Protein AF-A0A530APR6-F1 (afdb_monomer_lite)

Foldseek 3Di:
DAQDQELVVVVVVVDVVPDPPDPDPDDDDDDDAAAPDCRLVSLVNNLVVVLVVQVVVVPDPPCPDSLDRPPDSNLVSQCSSCRNHVPVVSNVVSVVSNVVVVVVVVVVVVVVVVVVVVVVVVVVVVVVVVVVVVVVQVVVQVVQFQDCPDQSWWKAFPNDIDSDPVVRVVSQLVQQVVCVVVLPAAKDFGMDTRRWTKIWHWHDDPDDDIDIWIWIDTRPDTHTDDDPPPDD

Structure (mmCIF, N/CA/C/O backbone):
data_AF-A0A530APR6-F1
#
_entry.id   AF-A0A530APR6-F1
#
loop_
_atom_site.group_PDB
_atom_site.id
_atom_site.type_symbol
_atom_site.label_atom_id
_atom_site.label_alt_id
_atom_site.label_comp_id
_atom_site.label_asym_id
_atom_site.label_entity_id
_atom_site.label_seq_id
_atom_site.pdbx_PDB_ins_code
_atom_site.Cartn_x
_atom_site.Cartn_y
_atom_site.Cartn_z
_atom_site.occupancy
_atom_site.B_iso_or_equiv
_atom_site.auth_seq_id
_atom_site.auth_comp_id
_atom_site.auth_asym_id
_atom_site.auth_atom_id
_atom_site.pdbx_PDB_model_num
ATOM 1 N N . LEU A 1 1 ? 18.018 13.779 -46.810 1.00 62.00 1 LEU A N 1
ATOM 2 C CA . LEU A 1 1 ? 17.295 14.251 -45.610 1.00 62.00 1 LEU A CA 1
ATOM 3 C C . LEU A 1 1 ? 18.366 14.371 -44.552 1.00 62.00 1 LEU A C 1
ATOM 5 O O . LEU A 1 1 ? 18.926 13.343 -44.201 1.00 62.00 1 LEU A O 1
ATOM 9 N N . ASP A 1 2 ? 18.707 15.587 -44.148 1.00 68.06 2 ASP A N 1
ATOM 10 C CA . ASP A 1 2 ? 19.892 15.810 -43.319 1.00 68.06 2 ASP A CA 1
ATOM 11 C C . ASP A 1 2 ? 19.560 15.664 -41.836 1.00 68.06 2 ASP A C 1
ATOM 13 O O . ASP A 1 2 ? 18.450 15.978 -41.392 1.00 68.06 2 ASP A O 1
ATOM 17 N N . VAL A 1 3 ? 20.536 15.185 -41.068 1.00 73.25 3 VAL A N 1
ATOM 18 C CA . VAL A 1 3 ? 20.408 15.018 -39.621 1.00 73.25 3 VAL A CA 1
ATOM 19 C C . VAL A 1 3 ? 20.360 16.402 -38.960 1.00 73.25 3 VAL A C 1
ATOM 21 O O . VAL A 1 3 ? 21.309 17.177 -39.103 1.00 73.25 3 VAL A O 1
ATOM 24 N N . PRO A 1 4 ? 19.291 16.750 -38.221 1.00 76.94 4 PRO A N 1
ATOM 25 C CA . PRO A 1 4 ? 19.210 18.039 -37.541 1.00 76.94 4 PRO A CA 1
ATOM 26 C C . PRO A 1 4 ? 20.287 18.154 -36.452 1.00 76.94 4 PRO A C 1
ATOM 28 O O . PRO A 1 4 ? 20.607 17.185 -35.773 1.00 76.94 4 PRO A O 1
ATOM 31 N N . TRP A 1 5 ? 20.839 19.353 -36.252 1.00 75.88 5 TRP A N 1
ATOM 32 C CA . TRP A 1 5 ? 21.965 19.599 -35.329 1.00 75.88 5 TRP A CA 1
ATOM 33 C C . TRP A 1 5 ? 21.573 19.622 -33.836 1.00 75.88 5 TRP A C 1
ATOM 35 O O . TRP A 1 5 ? 22.446 19.619 -32.953 1.00 75.88 5 TRP A O 1
ATOM 45 N N . LEU A 1 6 ? 20.271 19.731 -33.538 1.00 79.44 6 LEU A N 1
ATOM 46 C CA . LEU A 1 6 ? 19.731 19.832 -32.180 1.00 79.44 6 LEU A CA 1
ATOM 47 C C . LEU A 1 6 ? 18.804 18.645 -31.863 1.00 79.44 6 LEU A C 1
ATOM 49 O O . LEU A 1 6 ? 17.830 18.445 -32.591 1.00 79.44 6 LEU A O 1
ATOM 53 N N . PRO A 1 7 ? 19.011 17.944 -30.729 1.00 77.31 7 PRO A N 1
ATOM 54 C CA . PRO A 1 7 ? 18.107 16.883 -30.272 1.00 77.31 7 PRO A CA 1
ATOM 55 C C . PRO A 1 7 ? 16.650 17.336 -30.099 1.00 77.31 7 PRO A C 1
ATOM 57 O O . PRO A 1 7 ? 15.732 16.618 -30.476 1.00 77.31 7 PRO A O 1
ATOM 60 N N . SER A 1 8 ? 16.420 18.570 -29.635 1.00 80.25 8 SER A N 1
ATOM 61 C CA . SER A 1 8 ? 15.068 19.110 -29.424 1.00 80.25 8 SER A CA 1
ATOM 62 C C . SER A 1 8 ? 14.226 19.181 -30.701 1.00 80.25 8 SER A C 1
ATOM 64 O O . SER A 1 8 ? 13.003 19.101 -30.640 1.00 80.25 8 SER A O 1
ATOM 66 N N . GLN A 1 9 ? 14.859 19.315 -31.871 1.00 82.06 9 GLN A N 1
ATOM 67 C CA . GLN A 1 9 ? 14.157 19.314 -33.156 1.00 82.06 9 GLN A CA 1
ATOM 68 C C . GLN A 1 9 ? 13.636 17.916 -33.508 1.00 82.06 9 GLN A C 1
ATOM 70 O O . GLN A 1 9 ? 12.563 17.792 -34.098 1.00 82.06 9 GLN A O 1
ATOM 75 N N . ILE A 1 10 ? 14.378 16.874 -33.124 1.00 79.62 10 ILE A N 1
ATOM 76 C CA . ILE A 1 10 ? 13.964 15.477 -33.277 1.00 79.62 10 ILE A CA 1
ATOM 77 C C . ILE A 1 10 ? 12.840 15.183 -32.287 1.00 79.62 10 ILE A C 1
ATOM 79 O O . ILE A 1 10 ? 11.769 14.759 -32.701 1.00 79.62 10 ILE A O 1
ATOM 83 N N . GLU A 1 11 ? 13.025 15.536 -31.015 1.00 77.56 11 GLU A N 1
ATOM 84 C CA . GLU A 1 11 ? 12.024 15.341 -29.960 1.00 77.56 11 GLU A CA 1
ATOM 85 C C . GLU A 1 11 ? 10.698 16.036 -30.263 1.00 77.56 11 GLU A C 1
ATOM 87 O O . GLU A 1 11 ? 9.631 15.440 -30.146 1.00 77.56 11 GLU A O 1
ATOM 92 N N . GLN A 1 12 ? 10.744 17.277 -30.746 1.00 82.12 12 GLN A N 1
ATOM 93 C CA . GLN A 1 12 ? 9.539 18.003 -31.124 1.00 82.12 12 GLN A CA 1
ATOM 94 C C . GLN A 1 12 ? 8.838 17.374 -32.336 1.00 82.12 12 GLN A C 1
ATOM 96 O O . GLN A 1 12 ? 7.609 17.397 -32.416 1.00 82.12 12 GLN A O 1
ATOM 101 N N . ARG A 1 13 ? 9.596 16.837 -33.300 1.00 83.25 13 ARG A N 1
ATOM 102 C CA . ARG A 1 13 ? 9.029 16.155 -34.469 1.00 83.25 13 ARG A CA 1
ATOM 103 C C . ARG A 1 13 ? 8.380 14.837 -34.061 1.00 83.25 13 ARG A C 1
ATOM 105 O O . ARG A 1 13 ? 7.246 14.586 -34.457 1.00 83.25 13 ARG A O 1
ATOM 112 N N . GLU A 1 14 ? 9.076 14.030 -33.270 1.00 82.75 14 GLU A N 1
ATOM 113 C CA . GLU A 1 14 ? 8.587 12.743 -32.779 1.00 82.75 14 GLU A CA 1
ATOM 114 C C . GLU A 1 14 ? 7.400 12.926 -31.839 1.00 82.75 14 GLU A C 1
ATOM 116 O O . GLU A 1 14 ? 6.391 12.265 -32.027 1.00 82.75 14 GLU A O 1
ATOM 121 N N . GLY A 1 15 ? 7.432 13.896 -30.924 1.00 79.75 15 GLY A N 1
ATOM 122 C CA . GLY A 1 15 ? 6.320 14.191 -30.013 1.00 79.75 15 GLY A CA 1
ATOM 123 C C . GLY A 1 15 ? 5.059 14.729 -30.701 1.00 79.75 15 GLY A C 1
ATOM 124 O O . GLY A 1 15 ? 3.966 14.659 -30.145 1.00 79.75 15 GLY A O 1
ATOM 125 N N . ARG A 1 16 ? 5.160 15.242 -31.937 1.00 82.62 16 ARG A N 1
ATOM 126 C CA . ARG A 1 16 ? 3.973 15.546 -32.762 1.00 82.62 16 ARG A CA 1
ATOM 127 C C . ARG A 1 16 ? 3.330 14.290 -33.346 1.00 82.62 16 ARG A C 1
ATOM 129 O O . ARG A 1 16 ? 2.140 14.321 -33.652 1.00 82.62 16 ARG A O 1
ATOM 136 N N . ILE A 1 17 ? 4.117 13.232 -33.528 1.00 81.31 17 ILE A N 1
ATOM 137 C CA . ILE A 1 17 ? 3.681 11.941 -34.063 1.00 81.31 17 ILE A CA 1
ATOM 138 C C . ILE A 1 17 ? 3.204 11.055 -32.908 1.00 81.31 17 ILE A C 1
ATOM 140 O O . ILE A 1 17 ? 2.093 10.547 -32.962 1.00 81.31 17 ILE A O 1
ATOM 144 N N . VAL A 1 18 ? 3.994 10.926 -31.843 1.00 81.69 18 VAL A N 1
ATOM 145 C CA . VAL A 1 18 ? 3.697 10.178 -30.617 1.00 81.69 18 VAL A CA 1
ATOM 146 C C . VAL A 1 18 ? 2.879 11.069 -29.680 1.00 81.69 18 VAL A C 1
ATOM 148 O O . VAL A 1 18 ? 3.426 11.814 -28.869 1.00 81.69 18 VAL A O 1
ATOM 151 N N . ARG A 1 19 ? 1.551 11.023 -29.802 1.00 84.25 19 ARG A N 1
ATOM 152 C CA . ARG A 1 19 ? 0.638 11.812 -28.962 1.00 84.25 19 ARG A CA 1
ATOM 153 C C . ARG A 1 19 ? -0.594 11.020 -28.549 1.00 84.25 19 ARG A C 1
ATOM 155 O O . ARG A 1 19 ? -1.031 10.112 -29.253 1.00 84.25 19 ARG A O 1
ATOM 162 N N . GLN A 1 20 ? -1.187 11.420 -27.427 1.00 78.31 20 GLN A N 1
ATOM 163 C CA . GLN A 1 20 ? -2.477 10.892 -26.987 1.00 78.31 20 GLN A CA 1
ATOM 164 C C . GLN A 1 20 ? -3.577 11.238 -28.005 1.00 78.31 20 GLN A C 1
ATOM 166 O O . GLN A 1 20 ? -3.593 12.338 -28.559 1.00 78.31 20 GLN A O 1
ATOM 171 N N . GLY A 1 21 ? -4.498 10.299 -28.242 1.00 84.06 21 GLY A N 1
ATOM 172 C CA . GLY A 1 21 ? -5.598 10.469 -29.199 1.00 84.06 21 GLY A CA 1
ATOM 173 C C . GLY A 1 21 ? -5.211 10.247 -30.666 1.00 84.06 21 GLY A C 1
ATOM 174 O O . GLY A 1 21 ? -5.862 10.792 -31.558 1.00 84.06 21 GLY A O 1
ATOM 175 N N . ASN A 1 22 ? -4.147 9.486 -30.932 1.00 83.38 22 ASN A N 1
ATOM 176 C CA . ASN A 1 22 ? -3.835 9.041 -32.288 1.00 83.38 22 ASN A CA 1
ATOM 177 C C . ASN A 1 22 ? -4.869 8.039 -32.815 1.00 83.38 22 ASN A C 1
ATOM 179 O O . ASN A 1 22 ? -5.514 7.325 -32.056 1.00 83.38 22 ASN A O 1
ATOM 183 N N . GLN A 1 23 ? -5.010 7.999 -34.141 1.00 85.44 23 GLN A N 1
ATOM 184 C CA . GLN A 1 23 ? -5.937 7.096 -34.834 1.00 85.44 23 GLN A CA 1
ATOM 185 C C . GLN A 1 23 ? -5.431 5.649 -34.914 1.00 85.44 23 GLN A C 1
ATOM 187 O O . GLN A 1 23 ? -6.213 4.749 -35.204 1.00 85.44 23 GLN A O 1
ATOM 192 N N . HIS A 1 24 ? -4.135 5.442 -34.682 1.00 83.00 24 HIS A N 1
ATOM 193 C CA . HIS A 1 24 ? -3.479 4.143 -34.684 1.00 83.00 24 HIS A CA 1
ATOM 194 C C . HIS A 1 24 ? -2.794 3.924 -33.336 1.00 83.00 24 HIS A C 1
ATOM 196 O O . HIS A 1 24 ? -2.175 4.851 -32.808 1.00 83.00 24 HIS A O 1
ATOM 202 N N . ASP A 1 25 ? -2.903 2.701 -32.818 1.00 79.88 25 ASP A N 1
ATOM 203 C CA . ASP A 1 25 ? -2.297 2.292 -31.546 1.00 79.88 25 ASP A CA 1
ATOM 204 C C . ASP A 1 25 ? -0.774 2.105 -31.662 1.00 79.88 25 ASP A C 1
ATOM 206 O O . ASP A 1 25 ? -0.051 2.240 -30.677 1.00 79.88 25 ASP A O 1
ATOM 210 N N . GLU A 1 26 ? -0.278 1.864 -32.880 1.00 81.44 26 GLU A N 1
ATOM 211 C CA . GLU A 1 26 ? 1.139 1.689 -33.202 1.00 81.44 26 GLU A CA 1
ATOM 212 C C . GLU A 1 26 ? 1.579 2.676 -34.290 1.00 81.44 26 GLU A C 1
ATOM 214 O O . GLU A 1 26 ? 0.822 3.004 -35.210 1.00 81.44 26 GLU A O 1
ATOM 219 N N . ILE A 1 27 ? 2.813 3.170 -34.173 1.00 79.44 27 ILE A N 1
ATOM 220 C CA . ILE A 1 27 ? 3.412 4.144 -35.089 1.00 79.44 27 ILE A CA 1
ATOM 221 C C . ILE A 1 27 ? 4.891 3.829 -35.317 1.00 79.44 27 ILE A C 1
ATOM 223 O O . ILE A 1 27 ? 5.654 3.676 -34.366 1.00 79.44 27 ILE A O 1
ATOM 227 N N . ASP A 1 28 ? 5.300 3.816 -36.585 1.00 78.81 28 ASP A N 1
ATOM 228 C CA . ASP A 1 28 ? 6.689 3.594 -36.985 1.00 78.81 28 ASP A CA 1
ATOM 229 C C . ASP A 1 28 ? 7.393 4.913 -37.318 1.00 78.81 28 ASP A C 1
ATOM 231 O O . ASP A 1 28 ? 6.894 5.742 -38.088 1.00 78.81 28 ASP A O 1
ATOM 235 N N . ILE A 1 29 ? 8.592 5.104 -36.764 1.00 79.12 29 ILE A N 1
ATOM 236 C CA . ILE A 1 29 ? 9.439 6.272 -37.021 1.00 79.12 29 ILE A CA 1
ATOM 237 C C . ILE A 1 29 ? 10.681 5.814 -37.782 1.00 79.12 29 ILE A C 1
ATOM 239 O O . ILE A 1 29 ? 11.538 5.116 -37.245 1.00 79.12 29 ILE A O 1
ATOM 243 N N . PHE A 1 30 ? 10.794 6.246 -39.039 1.00 77.62 30 PHE A N 1
ATOM 244 C CA . PHE A 1 30 ? 11.941 5.935 -39.891 1.00 77.62 30 PHE A CA 1
ATOM 245 C C . PHE A 1 30 ? 12.925 7.106 -39.946 1.00 77.62 30 PHE A C 1
ATOM 247 O O . PHE A 1 30 ? 12.564 8.230 -40.313 1.00 77.62 30 PHE A O 1
ATOM 254 N N . ALA A 1 31 ? 14.190 6.821 -39.639 1.00 74.75 31 ALA A N 1
ATOM 255 C CA . ALA A 1 31 ? 15.314 7.719 -39.863 1.00 74.75 31 ALA A CA 1
ATOM 256 C C . ALA A 1 31 ? 16.166 7.195 -41.026 1.00 74.75 31 ALA A C 1
ATOM 258 O O . ALA A 1 31 ? 16.489 6.011 -41.088 1.00 74.75 31 ALA A O 1
ATOM 259 N N . TYR A 1 32 ? 16.535 8.088 -41.943 1.00 74.00 32 TYR A N 1
ATOM 260 C CA . TYR A 1 32 ? 17.363 7.765 -43.103 1.00 74.00 32 TYR A CA 1
ATOM 261 C C . TYR A 1 32 ? 18.749 8.372 -42.907 1.00 74.00 32 TYR A C 1
ATOM 263 O O . TYR A 1 32 ? 18.858 9.553 -42.583 1.00 74.00 32 TYR A O 1
ATOM 271 N N . ALA A 1 33 ? 19.790 7.573 -43.116 1.00 71.56 33 ALA A N 1
ATOM 272 C CA . ALA A 1 33 ? 21.181 8.005 -43.067 1.00 71.56 33 ALA A CA 1
ATOM 273 C C . ALA A 1 33 ? 21.939 7.414 -44.256 1.00 71.56 33 ALA A C 1
ATOM 275 O O . ALA A 1 33 ? 21.628 6.306 -44.697 1.00 71.56 33 ALA A O 1
ATOM 276 N N . THR A 1 34 ? 22.920 8.154 -44.770 1.00 75.25 34 THR A N 1
ATOM 277 C CA . THR A 1 34 ? 23.791 7.657 -45.840 1.00 75.25 34 THR A CA 1
ATOM 278 C C . THR A 1 34 ? 25.028 7.011 -45.222 1.00 75.25 34 THR A C 1
ATOM 280 O O . THR A 1 34 ? 25.685 7.611 -44.374 1.00 75.25 34 THR A O 1
ATOM 283 N N . GLU A 1 35 ? 25.349 5.787 -45.634 1.00 68.81 35 GLU A N 1
ATOM 284 C CA . GLU A 1 35 ? 26.527 5.062 -45.152 1.00 68.81 35 GLU A CA 1
ATOM 285 C C . GLU A 1 35 ? 27.829 5.765 -45.579 1.00 68.81 35 GLU A C 1
ATOM 287 O O . GLU A 1 35 ? 27.953 6.244 -46.708 1.00 68.81 35 GLU A O 1
ATOM 292 N N . GLY A 1 36 ? 28.801 5.861 -44.668 1.00 61.84 36 GLY A N 1
ATOM 293 C CA . GLY A 1 36 ? 30.097 6.499 -44.912 1.00 61.84 36 GLY A CA 1
ATOM 294 C C . GLY A 1 36 ? 30.049 8.028 -45.024 1.00 61.84 36 GLY A C 1
ATOM 295 O O . GLY A 1 36 ? 31.029 8.639 -45.453 1.00 61.84 36 GLY A O 1
ATOM 296 N N . SER A 1 37 ? 28.929 8.662 -44.662 1.00 67.56 37 SER A N 1
ATOM 297 C CA . SER A 1 37 ? 28.744 10.111 -44.769 1.00 67.56 37 SER A CA 1
ATOM 298 C C . SER A 1 37 ? 29.049 10.850 -43.453 1.00 67.56 37 SER A C 1
ATOM 300 O O . SER A 1 37 ? 29.234 10.261 -42.382 1.00 67.56 37 SER A O 1
ATOM 302 N N . LEU A 1 38 ? 29.050 12.187 -43.513 1.00 65.75 38 LEU A N 1
ATOM 303 C CA . LEU A 1 38 ? 29.179 13.052 -42.334 1.00 65.75 38 LEU A CA 1
ATOM 304 C C . LEU A 1 38 ? 28.003 12.894 -41.338 1.00 65.75 38 LEU A C 1
ATOM 306 O O . LEU A 1 38 ? 28.102 13.359 -40.197 1.00 65.75 38 LEU A O 1
ATOM 310 N N . ASP A 1 39 ? 26.920 12.210 -41.728 1.00 69.69 39 ASP A N 1
ATOM 311 C CA . ASP A 1 39 ? 25.737 11.954 -40.896 1.00 69.69 39 ASP A CA 1
ATOM 312 C C . ASP A 1 39 ? 26.105 11.212 -39.603 1.00 69.69 39 ASP A C 1
ATOM 314 O O . ASP A 1 39 ? 25.543 11.497 -38.546 1.00 69.69 39 ASP A O 1
ATOM 318 N N . ALA A 1 40 ? 27.112 10.329 -39.634 1.00 68.56 40 ALA A N 1
ATOM 319 C CA . ALA A 1 40 ? 27.582 9.605 -38.449 1.00 68.56 40 ALA A CA 1
ATOM 320 C C . ALA A 1 40 ? 28.086 10.552 -37.346 1.00 68.56 40 ALA A C 1
ATOM 322 O O . ALA A 1 40 ? 27.843 10.341 -36.155 1.00 68.56 40 ALA A O 1
ATOM 323 N N . THR A 1 41 ? 28.758 11.633 -37.747 1.00 69.75 41 THR A N 1
ATOM 324 C CA . THR A 1 41 ? 29.289 12.636 -36.816 1.00 69.75 41 THR A CA 1
ATOM 325 C C . THR A 1 41 ? 28.159 13.493 -36.246 1.00 69.75 41 THR A C 1
ATOM 327 O O . THR A 1 41 ? 28.180 13.848 -35.065 1.00 69.75 41 THR A O 1
ATOM 330 N N . MET A 1 42 ? 27.138 13.781 -37.058 1.00 75.44 42 MET A N 1
ATOM 331 C CA . MET A 1 42 ? 25.939 14.501 -36.627 1.00 75.44 42 MET A CA 1
ATOM 332 C C . MET A 1 42 ? 25.137 13.698 -35.599 1.00 75.44 42 MET A C 1
ATOM 334 O O . MET A 1 42 ? 24.816 14.221 -34.529 1.00 75.44 42 MET A O 1
ATOM 338 N N . TRP A 1 43 ? 24.910 12.408 -35.854 1.00 75.44 43 TRP A N 1
ATOM 339 C CA . TRP A 1 43 ? 24.253 11.510 -34.903 1.00 75.44 43 TRP A CA 1
ATOM 340 C C . TRP A 1 43 ? 25.032 11.377 -33.594 1.00 75.44 43 TRP A C 1
ATOM 342 O O . TRP A 1 43 ? 24.443 11.499 -32.524 1.00 75.44 43 TRP A O 1
ATOM 352 N N . GLN A 1 44 ? 26.362 11.255 -33.648 1.00 74.88 44 GLN A N 1
ATOM 353 C CA . GLN A 1 44 ? 27.203 11.224 -32.444 1.00 74.88 44 GLN A CA 1
ATOM 354 C C . GLN A 1 44 ? 27.121 12.523 -31.621 1.00 74.88 44 GLN A C 1
ATOM 356 O O . GLN A 1 44 ? 27.194 12.511 -30.388 1.00 74.88 44 GLN A O 1
ATOM 361 N N . ASN A 1 45 ? 27.007 13.675 -32.284 1.00 76.38 45 ASN A N 1
ATOM 362 C CA . ASN A 1 45 ? 26.844 14.954 -31.597 1.00 76.38 45 ASN A CA 1
ATOM 363 C C . ASN A 1 45 ? 25.480 15.056 -30.912 1.00 76.38 45 ASN A C 1
ATOM 365 O O . ASN A 1 45 ? 25.412 15.537 -29.779 1.00 76.38 45 ASN A O 1
ATOM 369 N N . ASN A 1 46 ? 24.420 14.567 -31.555 1.00 77.94 46 ASN A N 1
ATOM 370 C CA . ASN A 1 46 ? 23.095 14.501 -30.948 1.00 77.94 46 ASN A CA 1
ATOM 371 C C . ASN A 1 46 ? 23.042 13.506 -29.784 1.00 77.94 46 ASN A C 1
ATOM 373 O O . ASN A 1 46 ? 22.518 13.861 -28.732 1.00 77.94 46 ASN A O 1
ATOM 377 N N . GLU A 1 47 ? 23.666 12.331 -29.919 1.00 74.88 47 GLU A N 1
ATOM 378 C CA . GLU A 1 47 ? 23.842 11.327 -28.856 1.00 74.88 47 GLU A CA 1
ATOM 379 C C . GLU A 1 47 ? 24.431 11.954 -27.589 1.00 74.88 47 GLU A C 1
ATOM 381 O O . GLU A 1 47 ? 23.832 11.898 -26.513 1.00 74.88 47 GLU A O 1
ATOM 386 N N . ARG A 1 48 ? 25.575 12.639 -27.722 1.00 74.50 48 ARG A N 1
ATOM 387 C CA . ARG A 1 48 ? 26.240 13.302 -26.591 1.00 74.50 48 ARG A CA 1
ATOM 388 C C . ARG A 1 48 ? 25.362 14.360 -25.925 1.00 74.50 48 ARG A C 1
ATOM 390 O O . ARG A 1 48 ? 25.320 14.422 -24.697 1.00 74.50 48 ARG A O 1
ATOM 397 N N . LYS A 1 49 ? 24.681 15.193 -26.719 1.00 79.62 49 LYS A N 1
ATOM 398 C CA . LYS A 1 49 ? 23.821 16.272 -26.209 1.00 79.62 49 LYS A CA 1
ATOM 399 C C . LYS A 1 49 ? 22.585 15.718 -25.497 1.00 79.62 49 LYS A C 1
ATOM 401 O O . LYS A 1 49 ? 22.285 16.162 -24.394 1.00 79.62 49 LYS A O 1
ATOM 406 N N . ALA A 1 50 ? 21.908 14.736 -26.090 1.00 74.94 50 ALA A N 1
ATOM 407 C CA . ALA A 1 50 ? 20.729 14.109 -25.498 1.00 74.94 50 ALA A CA 1
ATOM 408 C C . ALA A 1 50 ? 21.069 13.385 -24.193 1.00 74.94 50 ALA A C 1
ATOM 410 O O . ALA A 1 50 ? 20.362 13.548 -23.204 1.00 74.94 50 ALA A O 1
ATOM 411 N N . ARG A 1 51 ? 22.203 12.673 -24.148 1.00 70.44 51 ARG A N 1
ATOM 412 C CA . ARG A 1 51 ? 22.675 12.012 -22.924 1.00 70.44 51 ARG A CA 1
ATOM 413 C C . ARG A 1 51 ? 22.959 13.005 -21.795 1.00 70.44 51 ARG A C 1
ATOM 415 O O . ARG A 1 51 ? 22.620 12.747 -20.647 1.00 70.44 51 ARG A O 1
ATOM 422 N N . PHE A 1 52 ? 23.560 14.151 -22.114 1.00 70.62 52 PHE A N 1
ATOM 423 C CA . PHE A 1 52 ? 23.810 15.205 -21.129 1.00 70.62 52 PHE A CA 1
ATOM 424 C C . PHE A 1 52 ? 22.508 15.806 -20.581 1.00 70.62 52 PHE A C 1
ATOM 426 O O . PHE A 1 52 ? 22.380 16.001 -19.377 1.00 70.62 52 PHE A O 1
ATOM 433 N N . ILE A 1 53 ? 21.532 16.060 -21.456 1.00 72.50 53 ILE A N 1
ATOM 434 C CA . ILE A 1 53 ? 20.215 16.584 -21.074 1.00 72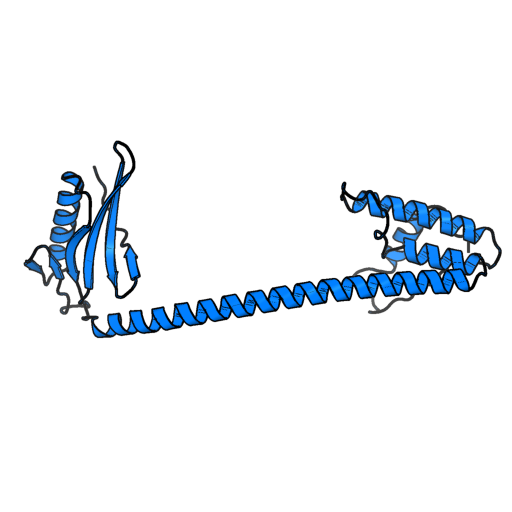.50 53 ILE A CA 1
ATOM 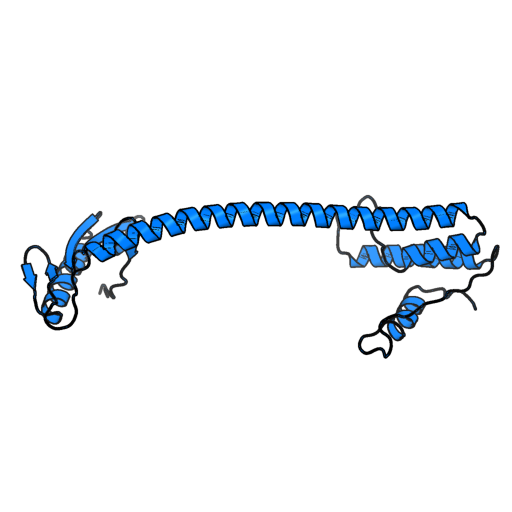435 C C . ILE A 1 53 ? 19.476 15.578 -20.181 1.00 72.50 53 ILE A C 1
ATOM 437 O O . ILE A 1 53 ? 19.021 15.954 -19.104 1.00 72.50 53 ILE A O 1
ATOM 441 N N . ALA A 1 54 ? 19.432 14.300 -20.571 1.00 69.44 54 ALA A N 1
ATOM 442 C CA . ALA A 1 54 ? 18.818 13.235 -19.776 1.00 69.44 54 ALA A CA 1
ATOM 443 C C . ALA A 1 54 ? 19.451 13.116 -18.379 1.00 69.44 54 ALA A C 1
ATOM 445 O O . ALA A 1 54 ? 18.738 12.963 -17.390 1.00 69.44 54 ALA A O 1
ATOM 446 N N . ALA A 1 55 ? 20.776 13.267 -18.286 1.00 64.56 55 ALA A N 1
ATOM 447 C CA . ALA A 1 55 ? 21.484 13.269 -17.010 1.00 64.56 55 ALA A CA 1
ATOM 448 C C . ALA A 1 55 ? 21.216 14.506 -16.143 1.00 64.56 55 ALA A C 1
ATOM 450 O O . ALA A 1 55 ? 21.200 14.405 -14.922 1.00 64.56 55 ALA A O 1
ATOM 451 N N . ALA A 1 56 ? 20.983 15.671 -16.746 1.00 68.50 56 ALA A N 1
ATOM 452 C CA . ALA A 1 56 ? 20.595 16.865 -15.999 1.00 68.50 56 ALA A CA 1
ATOM 453 C C . ALA A 1 56 ? 19.147 16.781 -15.479 1.00 68.50 56 ALA A C 1
ATOM 455 O O . ALA A 1 56 ? 18.857 17.260 -14.385 1.00 68.50 56 ALA A O 1
ATOM 456 N N . LEU A 1 57 ? 18.244 16.165 -16.250 1.00 68.12 57 LEU A N 1
ATOM 457 C CA . LEU A 1 57 ? 16.827 16.004 -15.904 1.00 68.12 57 LEU A CA 1
ATOM 458 C C . LEU A 1 57 ? 16.568 14.921 -14.847 1.00 68.12 57 LEU A C 1
ATOM 460 O O . LEU A 1 57 ? 15.569 15.016 -14.141 1.00 68.12 57 LEU A O 1
ATOM 464 N N . SER A 1 58 ? 17.444 13.921 -14.706 1.00 62.47 58 SER A N 1
ATOM 465 C CA . SER A 1 58 ? 17.264 12.844 -13.721 1.00 62.47 58 SER A CA 1
ATOM 466 C C . SER A 1 58 ? 17.487 13.281 -12.267 1.00 62.47 58 SER A C 1
ATOM 468 O O . SER A 1 58 ? 17.085 12.564 -11.355 1.00 62.47 58 SER A O 1
ATOM 470 N N . GLY A 1 59 ? 18.091 14.453 -12.030 1.00 57.19 59 GLY A N 1
ATOM 471 C CA . GLY A 1 59 ? 18.213 15.063 -10.699 1.00 57.19 59 GLY A CA 1
ATOM 472 C C . GLY A 1 59 ? 19.102 14.311 -9.696 1.00 57.19 59 GLY A C 1
ATOM 473 O O . GLY A 1 59 ? 19.190 14.723 -8.539 1.00 57.19 59 GLY A O 1
ATOM 474 N N . ASP A 1 60 ? 19.779 13.238 -10.110 1.00 53.94 60 ASP A N 1
ATOM 475 C CA . ASP A 1 60 ? 20.583 12.403 -9.220 1.00 53.94 60 ASP A CA 1
ATOM 476 C C . ASP A 1 60 ? 22.035 12.909 -9.142 1.00 53.94 60 ASP A C 1
ATOM 478 O O . ASP A 1 60 ? 22.813 12.852 -10.096 1.00 53.94 60 ASP A O 1
ATOM 482 N N . THR A 1 61 ? 22.413 13.428 -7.973 1.00 51.31 61 THR A N 1
ATOM 483 C CA . THR A 1 61 ? 23.745 13.996 -7.701 1.00 51.31 61 THR A CA 1
ATOM 484 C C . THR A 1 61 ? 24.810 12.936 -7.387 1.00 51.31 61 THR A C 1
ATOM 486 O O . THR A 1 61 ? 25.981 13.281 -7.204 1.00 51.31 61 THR A O 1
ATOM 489 N N . SER A 1 62 ? 24.447 11.647 -7.343 1.00 46.53 62 SER A N 1
ATOM 490 C CA . SER A 1 62 ? 25.350 10.549 -6.962 1.00 46.53 62 SER A CA 1
ATOM 491 C C . SER A 1 62 ? 26.085 9.874 -8.134 1.00 46.53 62 SER A C 1
ATOM 493 O O . SER A 1 62 ? 27.005 9.076 -7.924 1.00 46.53 62 SER A O 1
ATOM 495 N N . ILE A 1 63 ? 25.754 10.222 -9.380 1.00 45.97 63 ILE A N 1
ATOM 496 C CA . ILE A 1 63 ? 26.208 9.506 -10.580 1.00 45.97 63 ILE A CA 1
ATOM 497 C C . ILE A 1 63 ? 27.637 9.924 -10.971 1.00 45.97 63 ILE A C 1
ATOM 499 O O . ILE A 1 63 ? 27.867 10.769 -11.833 1.00 45.97 63 ILE A O 1
ATOM 503 N N . ARG A 1 64 ? 28.643 9.306 -10.335 1.00 43.97 64 ARG A N 1
ATOM 504 C CA . ARG A 1 64 ? 30.071 9.432 -10.710 1.00 43.97 64 ARG A CA 1
ATOM 505 C C . ARG A 1 64 ? 30.529 8.372 -11.734 1.00 43.97 64 ARG A C 1
ATOM 507 O O . ARG A 1 64 ? 31.698 8.349 -12.115 1.00 43.97 64 ARG A O 1
ATOM 514 N N . ARG A 1 65 ? 29.612 7.518 -12.207 1.00 41.00 65 ARG A N 1
ATOM 515 C CA . ARG A 1 65 ? 29.761 6.635 -13.377 1.00 41.00 65 ARG A CA 1
ATOM 516 C C . ARG A 1 65 ? 28.499 6.709 -14.223 1.00 41.00 65 ARG A C 1
ATOM 518 O O . ARG A 1 65 ? 27.411 6.413 -13.755 1.00 41.00 65 ARG A O 1
ATOM 525 N N . LEU A 1 66 ? 28.682 7.159 -15.455 1.00 44.59 66 LEU A N 1
ATOM 526 C CA . LEU A 1 66 ? 27.631 7.470 -16.410 1.00 44.59 66 LEU A CA 1
ATOM 527 C C . LEU A 1 66 ? 27.304 6.210 -17.223 1.00 44.59 66 LEU A C 1
ATOM 529 O O . LEU A 1 66 ? 27.701 6.126 -18.384 1.00 44.59 66 LEU A O 1
ATOM 533 N N . GLU A 1 67 ? 26.694 5.208 -16.589 1.00 46.09 67 GLU A N 1
ATOM 534 C CA . GLU A 1 67 ? 26.454 3.909 -17.241 1.00 46.09 67 GLU A CA 1
ATOM 535 C C . GLU A 1 67 ? 24.990 3.587 -17.538 1.00 46.09 67 GLU A C 1
ATOM 537 O O . GLU A 1 67 ? 24.759 2.703 -18.346 1.00 46.09 67 GLU A O 1
ATOM 542 N N . ASP A 1 68 ? 24.006 4.340 -17.038 1.00 45.84 68 ASP A N 1
ATOM 543 C CA . ASP A 1 68 ? 22.616 4.056 -17.418 1.00 45.84 68 ASP A CA 1
ATOM 544 C C . ASP A 1 68 ? 21.681 5.259 -17.264 1.00 45.84 68 ASP A C 1
ATOM 546 O O . ASP A 1 68 ? 20.883 5.358 -16.339 1.00 45.84 68 ASP A O 1
ATOM 550 N N . LEU A 1 69 ? 21.816 6.233 -18.164 1.00 45.50 69 LEU A N 1
ATOM 551 C CA . LEU A 1 69 ? 20.804 7.272 -18.356 1.00 45.50 69 LEU A CA 1
ATOM 552 C C . LEU A 1 69 ? 20.635 7.502 -19.852 1.00 45.50 69 LEU A C 1
ATOM 554 O O . LEU A 1 69 ? 21.302 8.350 -20.451 1.00 45.50 69 LEU A O 1
ATOM 558 N N . GLY A 1 70 ? 19.752 6.719 -20.471 1.00 48.06 70 GLY A N 1
ATOM 559 C CA . GLY A 1 70 ? 19.339 7.009 -21.835 1.00 48.06 70 GLY A CA 1
ATOM 560 C C . GLY A 1 70 ? 18.606 5.910 -22.586 1.00 48.06 70 GLY A C 1
ATOM 561 O O . GLY A 1 70 ? 18.944 5.681 -23.741 1.00 48.06 70 GLY A O 1
ATOM 562 N N . GLU A 1 71 ? 17.539 5.330 -22.033 1.00 49.53 71 GLU A N 1
ATOM 563 C CA . GLU A 1 71 ? 16.556 4.557 -22.826 1.00 49.53 71 GLU A CA 1
ATOM 564 C C . GLU A 1 71 ? 15.695 5.424 -23.772 1.00 49.53 71 GLU A C 1
ATOM 566 O O . GLU A 1 71 ? 14.624 5.024 -24.219 1.00 49.53 71 GLU A O 1
ATOM 571 N N . GLY A 1 72 ? 16.153 6.635 -24.084 1.00 60.03 72 GLY A N 1
ATOM 572 C CA . GLY A 1 72 ? 15.512 7.536 -25.031 1.00 60.03 72 GLY A CA 1
ATOM 573 C C . GLY A 1 72 ? 16.306 7.670 -26.326 1.00 60.03 72 GLY A C 1
ATOM 574 O O . GLY A 1 72 ? 17.019 6.767 -26.770 1.00 60.03 72 GLY A O 1
ATOM 575 N N . GLN A 1 73 ? 16.232 8.868 -26.901 1.00 55.47 73 GLN A N 1
ATOM 576 C CA . GLN A 1 73 ? 16.882 9.241 -28.158 1.00 55.47 73 GLN A CA 1
ATOM 577 C C . GLN A 1 73 ? 18.384 8.916 -28.237 1.00 55.47 73 GLN A C 1
ATOM 579 O O . GLN A 1 73 ? 18.899 8.710 -29.329 1.00 55.47 73 GLN A O 1
ATOM 584 N N . ALA A 1 74 ? 19.102 8.818 -27.113 1.00 59.28 74 ALA A N 1
ATOM 585 C CA . ALA A 1 74 ? 20.528 8.484 -27.106 1.00 59.28 74 ALA A CA 1
ATOM 586 C C . ALA A 1 74 ? 20.825 7.099 -27.715 1.00 59.28 74 ALA A C 1
ATOM 588 O O . ALA A 1 74 ? 21.742 6.986 -28.526 1.00 59.28 74 ALA A O 1
ATOM 589 N N . ASN A 1 75 ? 20.025 6.074 -27.406 1.00 62.09 75 ASN A N 1
ATOM 590 C CA . ASN A 1 75 ? 20.193 4.742 -27.995 1.00 62.09 75 ASN A CA 1
ATOM 591 C C . ASN A 1 75 ? 19.847 4.742 -2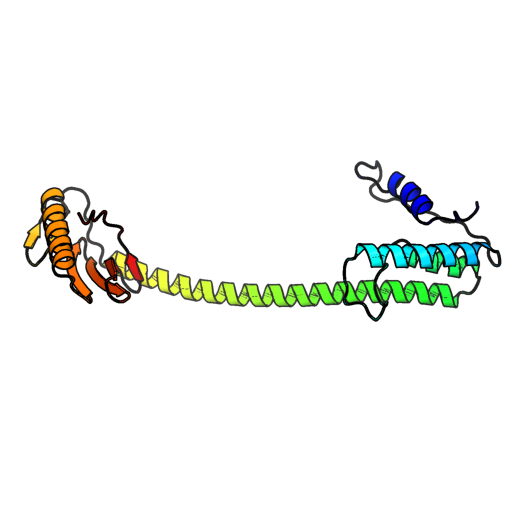9.499 1.00 62.09 75 ASN A C 1
ATOM 593 O O . ASN A 1 75 ? 20.562 4.174 -30.323 1.00 62.09 75 ASN A O 1
ATOM 597 N N . GLN A 1 76 ? 18.808 5.486 -29.889 1.00 64.12 76 GLN A N 1
ATOM 598 C CA . GLN A 1 76 ? 18.442 5.673 -31.298 1.00 64.12 76 GLN A CA 1
ATOM 599 C C . GLN A 1 76 ? 19.544 6.409 -32.081 1.00 64.12 76 GLN A C 1
ATOM 601 O O . GLN A 1 76 ? 19.832 6.066 -33.227 1.00 64.12 76 GLN A O 1
ATOM 606 N N . PHE A 1 77 ? 20.222 7.375 -31.456 1.00 67.00 77 PHE A N 1
ATOM 607 C CA . PHE A 1 77 ? 21.357 8.084 -32.048 1.00 67.00 77 PHE A CA 1
ATOM 608 C C . PHE A 1 77 ? 22.611 7.208 -32.135 1.00 67.00 77 PHE A C 1
ATOM 610 O O . PHE A 1 77 ? 23.337 7.301 -33.126 1.00 67.00 77 PHE A O 1
ATOM 617 N N . ALA A 1 78 ? 22.839 6.316 -31.167 1.00 66.12 78 ALA A N 1
ATOM 618 C CA . ALA A 1 78 ? 23.900 5.313 -31.238 1.00 66.12 78 ALA A CA 1
ATOM 619 C C . ALA A 1 78 ? 23.663 4.317 -32.391 1.00 66.12 78 ALA A C 1
ATOM 621 O O . ALA A 1 78 ? 24.588 4.034 -33.157 1.00 66.12 78 ALA A O 1
ATOM 622 N N . MET A 1 79 ? 22.419 3.861 -32.587 1.00 65.00 79 MET A N 1
ATOM 623 C CA . MET A 1 79 ? 22.034 3.030 -33.735 1.00 65.00 79 MET A CA 1
ATOM 624 C C . MET A 1 79 ? 22.184 3.780 -35.065 1.00 65.00 79 MET A C 1
ATOM 626 O O . MET A 1 79 ? 22.781 3.255 -36.004 1.00 65.00 79 MET A O 1
ATOM 630 N N . ALA A 1 80 ? 21.725 5.030 -35.147 1.00 65.69 80 ALA A N 1
ATOM 631 C CA . ALA A 1 80 ? 21.844 5.844 -36.356 1.00 65.69 80 ALA A CA 1
ATOM 632 C C . ALA A 1 80 ? 23.309 6.154 -36.718 1.00 65.69 80 ALA A C 1
ATOM 634 O O . ALA A 1 80 ? 23.686 6.124 -37.890 1.00 65.69 80 ALA A O 1
ATOM 635 N N . LYS A 1 81 ? 24.167 6.371 -35.714 1.00 67.19 81 LYS A N 1
ATOM 636 C CA . LYS A 1 81 ? 25.621 6.484 -35.879 1.00 67.19 81 LYS A CA 1
ATOM 637 C C . LYS A 1 81 ? 26.241 5.183 -36.390 1.00 67.19 81 LYS A C 1
ATOM 639 O O . LYS A 1 81 ? 27.106 5.240 -37.260 1.00 67.19 81 LYS A O 1
ATOM 644 N N . ALA A 1 82 ? 25.824 4.030 -35.866 1.00 64.94 82 ALA A N 1
ATOM 645 C CA . ALA A 1 82 ? 26.314 2.732 -36.326 1.00 64.94 82 ALA A CA 1
ATOM 646 C C . ALA A 1 82 ? 25.955 2.483 -37.801 1.00 64.94 82 ALA A C 1
ATOM 648 O O . ALA A 1 82 ? 26.831 2.114 -38.580 1.00 64.94 82 ALA A O 1
ATOM 649 N N . ILE A 1 83 ? 24.708 2.775 -38.190 1.00 65.06 83 ILE A N 1
ATOM 650 C CA . ILE A 1 83 ? 24.225 2.668 -39.577 1.00 65.06 83 ILE A CA 1
ATOM 651 C C . ILE A 1 83 ? 25.004 3.615 -40.497 1.00 65.06 83 ILE A C 1
ATOM 653 O O . ILE A 1 83 ? 25.505 3.198 -41.536 1.00 65.06 83 ILE A O 1
ATOM 657 N N . ALA A 1 84 ? 25.176 4.877 -40.098 1.00 64.88 84 ALA A N 1
ATOM 658 C CA . ALA A 1 84 ? 25.924 5.855 -40.885 1.00 64.88 84 ALA A CA 1
ATOM 659 C C . ALA A 1 84 ? 27.428 5.526 -40.987 1.00 64.88 84 ALA A C 1
ATOM 661 O O . ALA A 1 84 ? 28.076 5.908 -41.957 1.00 64.88 84 ALA A O 1
ATOM 662 N N . SER A 1 85 ? 27.998 4.812 -40.011 1.00 66.00 85 SER A N 1
ATOM 663 C CA . SER A 1 85 ? 29.406 4.394 -40.022 1.00 66.00 85 SER A CA 1
ATOM 664 C C . SER A 1 85 ? 29.675 3.149 -40.877 1.00 66.00 85 SER A C 1
ATOM 666 O O . SER A 1 85 ? 30.845 2.866 -41.132 1.00 66.00 85 SER A O 1
ATOM 668 N N . GLY A 1 86 ? 28.646 2.385 -41.260 1.00 66.31 86 GLY A N 1
ATOM 669 C CA . GLY A 1 86 ? 28.782 1.143 -42.035 1.00 66.31 86 GLY A CA 1
ATOM 670 C C . GLY A 1 86 ? 29.383 -0.052 -41.279 1.00 66.31 86 GLY A C 1
ATOM 671 O O . GLY A 1 86 ? 29.547 -1.132 -41.842 1.00 66.31 86 GLY A O 1
ATOM 672 N N . ASP A 1 87 ? 29.714 0.096 -39.990 1.00 75.38 87 ASP A N 1
ATOM 673 C CA . ASP A 1 87 ? 30.276 -0.994 -39.184 1.00 75.38 87 ASP A CA 1
ATOM 674 C C . ASP A 1 87 ? 29.167 -1.777 -38.467 1.00 75.38 87 ASP A C 1
ATOM 676 O O . ASP A 1 87 ? 28.613 -1.356 -37.445 1.00 75.38 87 ASP A O 1
ATOM 680 N N . GLN A 1 88 ? 28.885 -2.974 -38.983 1.00 71.62 88 GLN A N 1
ATOM 681 C CA . GLN A 1 88 ? 27.878 -3.894 -38.453 1.00 71.62 88 GLN A CA 1
ATOM 682 C C . GLN A 1 88 ? 28.115 -4.271 -36.976 1.00 71.62 88 GLN A C 1
ATOM 684 O O . GLN A 1 88 ? 27.159 -4.580 -36.259 1.00 71.62 88 GLN A O 1
ATOM 689 N N . ARG A 1 89 ? 29.361 -4.209 -36.480 1.00 77.62 89 ARG A N 1
ATOM 690 C CA . ARG A 1 89 ? 29.686 -4.510 -35.073 1.00 77.62 89 ARG A CA 1
ATOM 691 C C . ARG A 1 89 ? 29.121 -3.466 -34.119 1.00 77.62 89 ARG A C 1
ATOM 693 O O . ARG A 1 89 ? 28.696 -3.814 -33.019 1.00 77.62 89 ARG A O 1
ATOM 700 N N . LEU A 1 90 ? 29.086 -2.199 -34.533 1.00 69.75 90 LEU A N 1
ATOM 701 C CA . LEU A 1 90 ? 28.517 -1.119 -33.725 1.00 69.75 90 LEU A CA 1
ATOM 702 C C . LEU A 1 90 ? 26.998 -1.263 -33.593 1.00 69.75 90 LEU A C 1
ATOM 704 O O . LEU A 1 90 ? 26.457 -1.012 -32.521 1.00 69.75 90 LEU A O 1
ATOM 708 N N . MET A 1 91 ? 26.326 -1.739 -34.645 1.00 68.19 91 MET A N 1
ATOM 709 C CA . MET A 1 91 ? 24.886 -2.010 -34.622 1.00 68.19 91 MET A CA 1
ATOM 710 C C . MET A 1 91 ? 24.554 -3.171 -33.679 1.00 68.19 91 MET A C 1
ATOM 712 O O . MET A 1 91 ? 23.662 -3.053 -32.843 1.00 68.19 91 MET A O 1
ATOM 716 N N . GLN A 1 92 ? 25.307 -4.273 -33.773 1.00 74.44 92 GLN A N 1
ATOM 717 C CA . GLN A 1 92 ? 25.148 -5.416 -32.867 1.00 74.44 92 GLN A CA 1
ATOM 718 C C . GLN A 1 92 ? 25.394 -5.018 -31.411 1.00 74.44 92 GLN A C 1
ATOM 720 O O . GLN A 1 92 ? 24.630 -5.409 -30.534 1.00 74.44 92 GLN A O 1
ATOM 725 N N . LYS A 1 93 ? 26.428 -4.208 -31.156 1.00 80.19 93 LYS A N 1
ATOM 726 C CA . LYS A 1 93 ? 26.731 -3.709 -29.816 1.00 80.19 93 LYS A CA 1
ATOM 727 C C . LYS A 1 93 ? 25.584 -2.864 -29.249 1.00 80.19 93 LYS A C 1
ATOM 729 O O . LYS A 1 93 ? 25.136 -3.158 -28.149 1.00 80.19 93 LYS A O 1
ATOM 734 N N . ALA A 1 94 ? 25.091 -1.873 -29.996 1.00 71.62 94 ALA A N 1
ATOM 735 C CA . ALA A 1 94 ? 23.994 -1.015 -29.541 1.00 71.62 94 ALA A CA 1
ATOM 736 C C . ALA A 1 94 ? 22.701 -1.813 -29.283 1.00 71.62 94 ALA A C 1
ATOM 738 O O . ALA A 1 94 ? 22.006 -1.572 -28.299 1.00 71.62 94 ALA A O 1
ATOM 739 N N . GLY A 1 95 ? 22.403 -2.810 -30.127 1.00 74.00 95 GLY A N 1
ATOM 740 C CA . GLY A 1 95 ? 21.276 -3.723 -29.909 1.00 74.00 95 GLY A CA 1
ATOM 741 C C . GLY A 1 95 ? 21.419 -4.548 -28.627 1.00 74.00 95 GLY A C 1
ATOM 742 O O . GLY A 1 95 ? 20.489 -4.606 -27.827 1.00 74.00 95 GLY A O 1
ATOM 743 N N . LEU A 1 96 ? 22.600 -5.129 -28.390 1.00 81.81 96 LEU A N 1
ATOM 744 C CA . LEU A 1 96 ? 22.873 -5.908 -27.179 1.00 81.81 96 LEU A CA 1
ATOM 745 C C . LEU A 1 96 ? 22.850 -5.047 -25.909 1.00 81.81 96 LEU A C 1
ATOM 747 O O . LEU A 1 96 ? 22.331 -5.497 -24.894 1.00 81.81 96 LEU A O 1
ATOM 751 N N . GLU A 1 97 ? 23.368 -3.818 -25.954 1.00 78.31 97 GLU A N 1
ATOM 752 C CA . GLU A 1 97 ? 23.298 -2.876 -24.827 1.00 78.31 97 GLU A CA 1
ATOM 753 C C . GLU A 1 97 ? 21.838 -2.537 -24.476 1.00 78.31 97 GLU A C 1
ATOM 755 O O . GLU A 1 97 ? 21.474 -2.531 -23.300 1.00 78.31 97 GLU A O 1
ATOM 760 N N . ALA A 1 98 ? 20.975 -2.358 -25.482 1.00 75.62 98 ALA A N 1
ATOM 761 C CA . ALA A 1 98 ? 19.543 -2.134 -25.279 1.00 75.62 98 ALA A CA 1
ATOM 762 C C . ALA A 1 98 ? 18.836 -3.345 -24.644 1.00 75.62 98 ALA A C 1
ATOM 764 O O . ALA A 1 98 ? 18.016 -3.192 -23.736 1.00 75.62 98 ALA A O 1
ATOM 765 N N . ASP A 1 99 ? 19.156 -4.555 -25.111 1.00 80.94 99 ASP A N 1
ATOM 766 C CA . ASP A 1 99 ? 18.600 -5.788 -24.556 1.00 80.94 99 ASP A CA 1
ATOM 767 C C . ASP A 1 99 ? 19.056 -6.015 -23.108 1.00 80.94 99 ASP A C 1
ATOM 769 O O . ASP A 1 99 ? 18.235 -6.398 -22.271 1.00 80.94 99 ASP A O 1
ATOM 773 N N . ILE A 1 100 ? 20.330 -5.745 -22.793 1.00 85.06 100 ILE A N 1
ATOM 774 C CA . ILE A 1 100 ? 20.869 -5.835 -21.427 1.00 85.06 100 ILE A CA 1
ATOM 775 C C . ILE A 1 100 ? 20.108 -4.888 -20.498 1.00 85.06 100 ILE A C 1
ATOM 777 O O . ILE A 1 100 ? 19.559 -5.358 -19.502 1.00 85.06 100 ILE A O 1
ATOM 781 N N . ALA A 1 101 ? 19.982 -3.606 -20.855 1.00 76.06 101 ALA A N 1
ATOM 782 C CA . ALA A 1 101 ? 19.253 -2.626 -20.046 1.00 76.06 101 ALA A CA 1
ATOM 783 C C . ALA A 1 101 ? 17.791 -3.053 -19.808 1.00 76.06 101 ALA A C 1
ATOM 785 O O . ALA A 1 101 ? 17.286 -3.027 -18.681 1.00 76.06 101 ALA A O 1
ATOM 786 N N . ARG A 1 102 ? 17.113 -3.560 -20.850 1.00 79.50 102 ARG A N 1
ATOM 787 C CA . ARG A 1 102 ? 15.754 -4.112 -20.721 1.00 79.50 102 ARG A CA 1
ATOM 788 C C . ARG A 1 102 ? 15.706 -5.284 -19.738 1.00 79.50 102 ARG A C 1
ATOM 790 O O . ARG A 1 102 ? 14.806 -5.339 -18.897 1.00 79.50 102 ARG A O 1
ATOM 797 N N . PHE A 1 103 ? 16.629 -6.240 -19.842 1.00 88.44 103 PHE A N 1
ATOM 798 C CA . PHE A 1 103 ? 16.648 -7.411 -18.962 1.00 88.44 103 PHE A CA 1
ATOM 799 C C . PHE A 1 103 ? 17.013 -7.062 -17.519 1.00 88.44 103 PHE A C 1
ATOM 801 O O . PHE A 1 103 ? 16.441 -7.650 -16.600 1.00 88.44 103 PHE A O 1
ATOM 808 N N . GLU A 1 104 ? 17.901 -6.096 -17.296 1.00 81.56 104 GLU A N 1
ATOM 809 C CA . GLU A 1 104 ? 18.239 -5.615 -15.956 1.00 81.56 104 GLU A CA 1
ATOM 810 C C . GLU A 1 104 ? 17.033 -4.971 -15.267 1.00 81.56 104 GLU A C 1
ATOM 812 O O . GLU A 1 104 ? 16.745 -5.301 -14.112 1.00 81.56 104 GLU A O 1
ATOM 817 N N . ARG A 1 105 ? 16.245 -4.164 -15.990 1.00 77.88 105 ARG A N 1
ATOM 818 C CA . ARG A 1 105 ? 14.980 -3.618 -15.472 1.00 77.88 105 ARG A CA 1
ATOM 819 C C . ARG A 1 105 ? 13.962 -4.701 -15.147 1.00 77.88 105 ARG A C 1
ATOM 821 O O . ARG A 1 105 ? 13.404 -4.696 -14.052 1.00 77.88 105 ARG A O 1
ATOM 828 N N . LEU A 1 106 ? 13.743 -5.648 -16.063 1.00 84.44 106 LEU A N 1
ATOM 829 C CA . LEU A 1 106 ? 12.827 -6.771 -15.827 1.00 84.44 106 LEU A CA 1
ATOM 830 C C . LEU A 1 106 ? 13.258 -7.599 -14.613 1.00 84.44 106 LEU A C 1
ATOM 832 O O . LEU A 1 106 ? 12.420 -8.013 -13.814 1.00 84.44 106 LEU A O 1
ATOM 836 N N . ARG A 1 107 ? 14.567 -7.804 -14.439 1.00 89.00 107 ARG A N 1
ATOM 837 C CA . ARG A 1 107 ? 15.120 -8.488 -13.271 1.00 89.00 107 ARG A CA 1
ATOM 838 C C . ARG A 1 107 ? 14.884 -7.695 -11.988 1.00 89.00 107 ARG A C 1
ATOM 840 O O . ARG A 1 107 ? 14.502 -8.304 -10.992 1.00 89.00 107 ARG A O 1
ATOM 847 N N . SER A 1 108 ? 15.110 -6.380 -11.994 1.00 83.06 108 SER A N 1
ATOM 848 C CA . SER A 1 108 ? 14.856 -5.529 -10.824 1.00 83.06 108 SER A CA 1
ATOM 849 C C . SER A 1 108 ? 13.382 -5.569 -10.429 1.00 83.06 108 SER A C 1
ATOM 851 O O . SER A 1 108 ? 13.076 -5.899 -9.288 1.00 83.06 108 SER A O 1
ATOM 853 N N . ALA A 1 109 ? 12.479 -5.355 -11.392 1.00 84.56 109 ALA A N 1
ATOM 854 C CA . ALA A 1 109 ? 11.037 -5.420 -11.169 1.00 84.56 109 ALA A CA 1
ATOM 855 C C . ALA A 1 109 ? 10.615 -6.783 -10.602 1.00 84.56 109 ALA A C 1
ATOM 857 O O . ALA A 1 109 ? 9.900 -6.853 -9.609 1.00 84.56 109 ALA A O 1
ATOM 858 N N . HIS A 1 110 ? 11.143 -7.877 -11.159 1.00 92.12 110 HIS A N 1
ATOM 859 C CA . HIS A 1 110 ? 10.853 -9.217 -10.660 1.00 92.12 110 HIS A CA 1
ATOM 860 C C . HIS A 1 110 ? 11.312 -9.431 -9.208 1.00 92.12 110 HIS A C 1
ATOM 862 O O . HIS A 1 110 ? 10.617 -10.077 -8.423 1.00 92.12 110 HIS A O 1
ATOM 868 N N . ILE A 1 111 ? 12.484 -8.912 -8.835 1.00 92.88 111 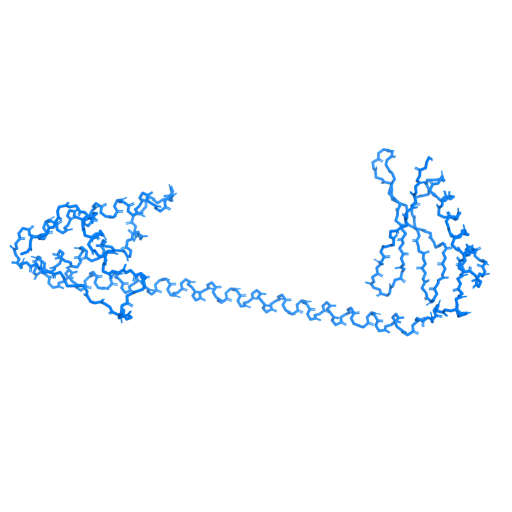ILE A N 1
ATOM 869 C CA . ILE A 1 111 ? 12.995 -8.998 -7.461 1.00 92.88 111 ILE A CA 1
ATOM 870 C C . ILE A 1 111 ? 12.107 -8.186 -6.512 1.00 92.88 111 ILE A C 1
ATOM 872 O O . ILE A 1 111 ? 11.731 -8.691 -5.450 1.00 92.88 111 ILE A O 1
ATOM 876 N N . ASP A 1 112 ? 11.732 -6.970 -6.904 1.00 89.56 112 ASP A N 1
ATOM 877 C CA . ASP A 1 112 ? 10.853 -6.105 -6.118 1.00 89.56 112 ASP A CA 1
ATOM 878 C C . ASP A 1 112 ? 9.475 -6.744 -5.907 1.00 89.56 112 ASP A C 1
ATOM 880 O O . ASP A 1 112 ? 8.988 -6.791 -4.771 1.00 89.56 112 ASP A O 1
ATOM 884 N N . ASP A 1 113 ? 8.904 -7.344 -6.954 1.00 93.56 113 ASP A N 1
ATOM 885 C CA . ASP A 1 113 ? 7.649 -8.093 -6.892 1.00 93.56 113 ASP A CA 1
ATOM 886 C C . ASP A 1 113 ? 7.753 -9.282 -5.932 1.00 93.56 113 ASP A C 1
ATOM 888 O O . ASP A 1 113 ? 6.898 -9.468 -5.062 1.00 93.56 113 ASP A O 1
ATOM 892 N N . GLN A 1 114 ? 8.834 -10.068 -6.007 1.00 97.50 114 GLN A N 1
ATOM 893 C CA . GLN A 1 114 ? 9.055 -11.164 -5.060 1.00 97.50 114 GLN A CA 1
ATOM 894 C C . GLN A 1 114 ? 9.126 -10.664 -3.611 1.00 97.50 114 GLN A C 1
ATOM 896 O O . GLN A 1 114 ? 8.599 -11.310 -2.700 1.00 97.50 114 GLN A O 1
ATOM 901 N N . HIS A 1 115 ? 9.786 -9.531 -3.362 1.00 95.88 115 HIS A N 1
ATOM 902 C CA . HIS A 1 115 ? 9.845 -8.943 -2.026 1.00 95.88 115 HIS A CA 1
ATOM 903 C C . HIS A 1 115 ? 8.485 -8.418 -1.562 1.00 95.88 115 HIS A C 1
ATOM 905 O O . HIS A 1 115 ? 8.142 -8.603 -0.391 1.00 95.88 115 HIS A O 1
ATOM 911 N N . ALA A 1 116 ? 7.701 -7.811 -2.453 1.00 95.50 116 ALA A N 1
ATOM 912 C CA . ALA A 1 116 ? 6.346 -7.360 -2.164 1.00 95.50 116 ALA A CA 1
ATOM 913 C C . ALA A 1 116 ? 5.438 -8.537 -1.782 1.00 95.50 116 ALA A C 1
ATOM 915 O O . ALA A 1 116 ? 4.831 -8.505 -0.712 1.00 95.50 116 ALA A O 1
ATOM 916 N N . VAL A 1 117 ? 5.446 -9.616 -2.570 1.00 97.31 117 VAL A N 1
ATOM 917 C CA . VAL A 1 117 ? 4.670 -10.835 -2.289 1.00 97.31 117 VAL A CA 1
ATOM 918 C C . VAL A 1 117 ? 5.083 -11.459 -0.952 1.00 97.31 117 VAL A C 1
ATOM 920 O O . VAL A 1 117 ? 4.227 -11.784 -0.131 1.00 97.31 117 VAL A O 1
ATOM 923 N N . ARG A 1 118 ? 6.388 -11.570 -0.659 1.00 96.81 118 ARG A N 1
ATOM 924 C CA . ARG A 1 118 ? 6.863 -12.089 0.642 1.00 96.81 118 ARG A CA 1
ATOM 925 C C . ARG A 1 118 ? 6.438 -11.218 1.826 1.00 96.81 118 ARG A C 1
ATOM 927 O O . ARG A 1 118 ? 6.234 -11.741 2.920 1.00 96.81 118 ARG A O 1
ATOM 934 N N . ARG A 1 119 ? 6.352 -9.893 1.660 1.00 96.56 119 ARG A N 1
ATOM 935 C CA . ARG A 1 119 ? 5.804 -9.003 2.699 1.00 96.56 119 ARG A CA 1
ATOM 936 C C . ARG A 1 119 ? 4.312 -9.257 2.884 1.00 96.56 119 ARG A C 1
ATOM 938 O O . ARG A 1 119 ? 3.907 -9.544 4.002 1.00 96.56 119 ARG A O 1
ATOM 945 N N . GLN A 1 120 ? 3.556 -9.276 1.790 1.00 97.50 120 GLN A N 1
ATOM 946 C CA . GLN A 1 120 ? 2.113 -9.494 1.817 1.00 97.50 120 GLN A CA 1
ATOM 947 C C . GLN A 1 120 ? 1.729 -10.822 2.481 1.00 97.50 120 GLN A C 1
ATOM 949 O O . GLN A 1 120 ? 0.805 -10.842 3.285 1.00 97.50 120 GLN A O 1
ATOM 954 N N . ILE A 1 121 ? 2.452 -11.913 2.198 1.00 97.56 121 ILE A N 1
ATOM 955 C CA . ILE A 1 121 ? 2.208 -13.214 2.843 1.00 97.56 121 ILE A CA 1
ATOM 956 C C . ILE A 1 121 ? 2.402 -13.110 4.359 1.00 97.56 121 ILE A C 1
ATOM 958 O O . ILE A 1 121 ? 1.517 -13.498 5.113 1.00 97.56 121 ILE A O 1
ATOM 962 N N . ARG A 1 122 ? 3.526 -12.540 4.813 1.00 97.19 122 ARG A N 1
ATOM 963 C CA . ARG A 1 122 ? 3.808 -12.396 6.252 1.00 97.19 122 ARG A CA 1
ATOM 964 C C . ARG A 1 122 ? 2.786 -11.515 6.964 1.00 97.19 122 ARG A C 1
ATOM 966 O O . ARG A 1 122 ? 2.407 -11.814 8.093 1.00 97.19 122 ARG A O 1
ATOM 973 N N . ASP A 1 123 ? 2.366 -10.425 6.326 1.00 97.12 123 ASP A N 1
ATOM 974 C CA . ASP A 1 123 ? 1.350 -9.536 6.885 1.00 97.12 123 ASP A CA 1
ATOM 975 C C . ASP A 1 123 ? -0.004 -10.252 6.975 1.00 97.12 123 ASP A C 1
ATOM 977 O O . ASP A 1 123 ? -0.610 -10.257 8.043 1.00 97.12 123 ASP A O 1
ATOM 981 N N . ALA A 1 124 ? -0.415 -10.965 5.922 1.00 96.75 124 ALA A N 1
ATOM 982 C CA . ALA A 1 124 ? -1.644 -11.754 5.928 1.00 96.75 124 ALA A CA 1
ATOM 983 C C . ALA A 1 124 ? -1.633 -12.862 6.998 1.00 96.75 124 ALA A C 1
ATOM 985 O O . ALA A 1 124 ? -2.628 -13.055 7.691 1.00 96.75 124 ALA A O 1
ATOM 986 N N . GLU A 1 125 ? -0.515 -13.572 7.182 1.00 97.50 125 GLU A N 1
ATOM 987 C CA . GLU A 1 125 ? -0.370 -14.586 8.238 1.00 97.50 125 GLU A CA 1
ATOM 988 C C . GLU A 1 125 ? -0.508 -13.980 9.641 1.00 97.50 125 GLU A C 1
ATOM 990 O O . GLU A 1 125 ? -1.208 -14.535 10.495 1.00 97.50 125 GLU A O 1
ATOM 995 N N . ARG A 1 126 ? 0.118 -12.819 9.879 1.00 96.75 126 ARG A N 1
ATOM 996 C CA . ARG A 1 126 ? -0.017 -12.084 11.143 1.00 96.75 126 ARG A CA 1
ATOM 997 C C . ARG A 1 126 ? -1.464 -11.659 11.377 1.00 96.75 126 ARG A C 1
ATOM 999 O O . ARG A 1 126 ? -1.970 -11.824 12.487 1.00 96.75 126 ARG A O 1
ATOM 1006 N N . ASP A 1 127 ? -2.124 -11.146 10.347 1.00 96.69 127 ASP A N 1
ATOM 1007 C CA . ASP A 1 127 ? -3.501 -10.668 10.435 1.00 96.69 127 ASP A CA 1
ATOM 1008 C C . ASP A 1 127 ? -4.479 -11.823 10.683 1.00 96.69 127 ASP A C 1
ATOM 1010 O O . ASP A 1 127 ? -5.387 -11.686 11.504 1.00 96.69 127 ASP A O 1
ATOM 1014 N N . ILE A 1 128 ? -4.265 -12.991 10.064 1.00 97.25 128 ILE A N 1
ATOM 1015 C CA . ILE A 1 128 ? -5.028 -14.215 10.350 1.00 97.25 128 ILE A CA 1
ATOM 1016 C C . ILE A 1 128 ? -4.855 -14.623 11.813 1.00 97.25 128 ILE A C 1
ATOM 1018 O O . ILE A 1 128 ? -5.851 -14.866 12.499 1.00 97.25 128 ILE A O 1
ATOM 1022 N N . ALA A 1 129 ? -3.618 -14.684 12.313 1.00 96.12 129 ALA A N 1
ATOM 1023 C CA . ALA A 1 129 ? -3.348 -15.072 13.695 1.00 96.12 129 ALA A CA 1
ATOM 1024 C C . ALA A 1 129 ? -3.999 -14.100 14.693 1.00 96.12 129 ALA A C 1
ATOM 1026 O O . ALA A 1 129 ? -4.677 -14.526 15.631 1.00 96.12 129 ALA A O 1
ATOM 1027 N N . HIS A 1 130 ? -3.849 -12.794 14.454 1.00 94.69 130 HIS A N 1
ATOM 1028 C CA . HIS A 1 130 ? -4.466 -11.750 15.263 1.00 94.69 130 HIS A CA 1
ATOM 1029 C C . HIS A 1 130 ? -5.996 -11.852 15.246 1.00 94.69 130 HIS A C 1
ATOM 1031 O O . HIS A 1 130 ? -6.623 -11.903 16.303 1.00 94.69 130 HIS A O 1
ATOM 1037 N N . SER A 1 131 ? -6.597 -11.936 14.059 1.00 93.88 131 SER A N 1
ATOM 1038 C CA . SER A 1 131 ? -8.054 -11.962 13.897 1.00 93.88 131 SER A CA 1
ATOM 1039 C C . SER A 1 131 ? -8.666 -13.228 14.487 1.00 93.88 131 SER A C 1
ATOM 1041 O O . SER A 1 131 ? -9.688 -13.154 15.157 1.00 93.88 131 SER A O 1
ATOM 1043 N N . THR A 1 132 ? -8.018 -14.384 14.316 1.00 95.69 132 THR A N 1
ATOM 1044 C CA . THR A 1 132 ? -8.467 -15.653 14.913 1.00 95.69 132 THR A CA 1
ATOM 1045 C C . THR A 1 132 ? -8.479 -15.567 16.437 1.00 95.69 132 THR A C 1
ATOM 1047 O O . THR A 1 132 ? -9.450 -15.977 17.073 1.00 95.69 132 THR A O 1
ATOM 1050 N N . ARG A 1 133 ? -7.430 -14.982 17.033 1.00 93.44 133 ARG A N 1
ATOM 1051 C CA . ARG A 1 133 ? -7.378 -14.736 18.477 1.00 93.44 133 ARG A CA 1
ATOM 1052 C C . ARG A 1 133 ? -8.495 -13.787 18.921 1.00 93.44 133 ARG A C 1
ATOM 1054 O O . ARG A 1 133 ? -9.220 -14.127 19.849 1.00 93.44 133 ARG A O 1
ATOM 1061 N N . ARG A 1 134 ? -8.684 -12.660 18.221 1.00 91.50 134 ARG A N 1
ATOM 1062 C CA . ARG A 1 134 ? -9.749 -11.684 18.520 1.00 91.50 134 ARG A CA 1
ATOM 1063 C C . ARG A 1 134 ? -11.148 -12.290 18.409 1.00 91.50 134 ARG A C 1
ATOM 1065 O O . ARG A 1 134 ? -11.984 -12.016 19.255 1.00 91.50 134 ARG A O 1
ATOM 1072 N N . ILE A 1 135 ? -11.410 -13.138 17.412 1.00 92.81 135 ILE A N 1
ATOM 1073 C CA . ILE A 1 135 ? -12.700 -13.833 17.268 1.00 92.81 135 ILE A CA 1
ATOM 1074 C C . ILE A 1 135 ? -12.955 -14.748 18.469 1.00 92.81 135 ILE A C 1
ATOM 1076 O O . ILE A 1 135 ? -14.058 -14.754 19.006 1.00 92.81 135 ILE A O 1
ATOM 1080 N N . ALA A 1 136 ? -11.947 -15.507 18.908 1.00 92.69 136 ALA A N 1
ATOM 1081 C CA . ALA A 1 136 ? -12.084 -16.387 20.068 1.00 92.69 136 ALA A CA 1
ATOM 1082 C C . ALA A 1 136 ? -12.287 -15.605 21.379 1.00 92.69 136 ALA A C 1
ATOM 1084 O O . ALA A 1 136 ? -13.061 -16.026 22.234 1.00 92.69 136 ALA A O 1
ATOM 1085 N N . GLU A 1 137 ? -11.598 -14.475 21.533 1.00 90.94 137 GLU A N 1
ATOM 1086 C CA . GLU A 1 137 ? -11.765 -13.529 22.641 1.00 90.94 137 GLU A CA 1
ATOM 1087 C C . GLU A 1 137 ? -13.183 -12.943 22.680 1.00 90.94 137 GLU A C 1
ATOM 1089 O O . GLU A 1 137 ? -13.895 -13.142 23.661 1.00 90.94 137 GLU A O 1
ATOM 1094 N N . ILE A 1 138 ? -13.640 -12.350 21.572 1.00 89.19 138 ILE A N 1
ATOM 1095 C CA . ILE A 1 138 ? -14.996 -11.798 21.439 1.00 89.19 138 ILE A CA 1
ATOM 1096 C C . ILE A 1 138 ? -16.054 -12.887 21.648 1.00 89.19 138 ILE A C 1
ATOM 1098 O O . ILE A 1 138 ? -17.082 -12.632 22.266 1.00 89.19 138 ILE A O 1
ATOM 1102 N N . GLY A 1 139 ? -15.813 -14.115 21.179 1.00 90.38 139 GLY A N 1
ATOM 1103 C CA . GLY A 1 139 ? -16.709 -15.247 21.417 1.00 90.38 139 GLY A CA 1
ATOM 1104 C C . GLY A 1 139 ? -16.923 -15.531 22.907 1.00 90.38 139 GLY A C 1
ATOM 1105 O O . GLY A 1 139 ? -18.059 -15.736 23.329 1.00 90.38 139 GLY A O 1
ATOM 1106 N N . LYS A 1 140 ? -15.862 -15.461 23.724 1.00 89.81 140 LYS A N 1
ATOM 1107 C CA . LYS A 1 140 ? -15.967 -15.601 25.190 1.00 89.81 140 LYS A CA 1
ATOM 1108 C C . LYS A 1 140 ? -16.719 -14.438 25.825 1.00 89.81 140 LYS A C 1
ATOM 1110 O O . LYS A 1 140 ? -17.476 -14.644 26.770 1.00 89.81 140 LYS A O 1
ATOM 1115 N N . ASP A 1 141 ? -16.529 -13.229 25.309 1.00 87.94 141 ASP A N 1
ATOM 1116 C CA . ASP A 1 141 ? -17.261 -12.055 25.783 1.00 87.94 141 ASP A CA 1
ATOM 1117 C C . ASP A 1 141 ? -18.753 -12.160 25.442 1.00 87.94 141 ASP A C 1
ATOM 1119 O O . ASP A 1 141 ? -19.602 -11.890 26.288 1.00 87.94 141 ASP A O 1
ATOM 1123 N N . MET A 1 142 ? -19.101 -12.662 24.254 1.00 86.25 142 MET A N 1
ATOM 1124 C CA . MET A 1 142 ? -20.492 -12.927 23.873 1.00 86.25 142 MET A CA 1
ATOM 1125 C C . MET A 1 142 ? -21.177 -13.956 24.780 1.00 86.25 142 MET A C 1
ATOM 1127 O O . MET A 1 142 ? -22.371 -13.823 25.034 1.00 86.25 142 MET A O 1
ATOM 1131 N N . GLU A 1 143 ? -20.453 -14.960 25.284 1.00 88.88 143 GLU A N 1
ATOM 1132 C CA . GLU A 1 143 ? -20.995 -15.923 26.257 1.00 88.88 143 GLU A CA 1
ATOM 1133 C C . GLU A 1 143 ? -21.287 -15.282 27.625 1.00 88.88 143 GLU A C 1
ATOM 1135 O O . GLU A 1 143 ? -22.200 -15.717 28.326 1.00 88.88 143 GLU A O 1
ATOM 1140 N N . ARG A 1 144 ? -20.521 -14.254 28.011 1.00 84.06 144 ARG A N 1
ATOM 1141 C CA . ARG A 1 144 ? -20.689 -13.519 29.278 1.00 84.06 144 ARG A CA 1
ATOM 1142 C C . ARG A 1 144 ? -21.723 -12.404 29.198 1.00 84.06 144 ARG A C 1
ATOM 1144 O O . ARG A 1 144 ? -22.244 -11.993 30.233 1.00 84.06 144 ARG A O 1
ATOM 1151 N N . LEU A 1 145 ? -21.998 -11.916 27.990 1.00 84.00 145 LEU A N 1
ATOM 1152 C CA . LEU A 1 145 ? -22.878 -10.786 27.745 1.00 84.00 145 LEU A CA 1
ATOM 1153 C C . LEU A 1 145 ? -24.276 -11.041 28.320 1.00 84.00 145 LEU A C 1
ATOM 1155 O O . LEU A 1 145 ? -25.052 -11.853 27.813 1.00 84.00 145 LEU A O 1
ATOM 1159 N N . VAL A 1 146 ? -24.630 -10.261 29.336 1.00 82.00 146 VAL A N 1
ATOM 1160 C CA . VAL A 1 146 ? -26.001 -10.163 29.832 1.00 82.00 146 VAL A CA 1
ATOM 1161 C C . VAL A 1 146 ? -26.682 -8.991 29.121 1.00 82.00 146 VAL A C 1
ATOM 1163 O O . VAL A 1 146 ? -26.175 -7.868 29.189 1.00 82.00 146 VAL A O 1
ATOM 1166 N N . PRO A 1 147 ? -27.825 -9.200 28.439 1.00 80.75 147 PRO A N 1
ATOM 1167 C CA . PRO A 1 147 ? -28.545 -8.119 27.777 1.00 80.75 147 PRO A CA 1
ATOM 1168 C C . PRO A 1 147 ? -28.915 -7.003 28.760 1.00 80.75 147 PRO A C 1
ATOM 1170 O O . PRO A 1 147 ? -29.628 -7.234 29.727 1.00 80.75 147 PRO A O 1
ATOM 1173 N N . THR A 1 148 ? -28.482 -5.775 28.482 1.00 79.88 148 THR A N 1
ATOM 1174 C CA . THR A 1 148 ? -28.756 -4.585 29.314 1.00 79.88 148 THR A CA 1
ATOM 1175 C C . THR A 1 148 ? -29.847 -3.679 28.722 1.00 79.88 148 THR A C 1
ATOM 1177 O O . THR A 1 148 ? -30.001 -2.511 29.105 1.00 79.88 148 THR A O 1
ATOM 1180 N N . ALA A 1 149 ? -30.604 -4.191 27.745 1.00 77.00 149 ALA A N 1
ATOM 1181 C CA . ALA A 1 149 ? -31.659 -3.463 27.046 1.00 77.00 149 ALA A CA 1
ATOM 1182 C C . ALA A 1 149 ? -32.973 -3.434 27.850 1.00 77.00 149 ALA A C 1
ATOM 1184 O O . ALA A 1 149 ? -33.357 -4.414 28.481 1.00 77.00 149 ALA A O 1
ATOM 1185 N N . GLY A 1 150 ? -33.696 -2.310 27.779 1.00 72.50 150 GLY A N 1
ATOM 1186 C CA . GLY A 1 150 ? -34.983 -2.134 28.462 1.00 72.50 150 GLY A CA 1
ATOM 1187 C C . GLY A 1 150 ? -34.907 -2.365 29.974 1.00 72.50 150 GLY A C 1
ATOM 1188 O O . GLY A 1 150 ? -34.041 -1.804 30.643 1.00 72.50 150 GLY A O 1
ATOM 1189 N N . GLU A 1 151 ? -35.816 -3.196 30.484 1.00 69.06 151 GLU A N 1
ATOM 1190 C CA . GLU A 1 151 ? -35.929 -3.555 31.907 1.00 69.06 151 GLU A CA 1
ATOM 1191 C C . GLU A 1 151 ? -34.882 -4.579 32.375 1.00 69.06 151 GLU A C 1
ATOM 1193 O O . GLU A 1 151 ? -34.766 -4.830 33.569 1.00 69.06 151 GLU A O 1
ATOM 1198 N N . ALA A 1 152 ? -34.083 -5.151 31.464 1.00 74.00 152 ALA A N 1
ATOM 1199 C CA . ALA A 1 152 ? -33.005 -6.082 31.810 1.00 74.00 152 ALA A CA 1
ATOM 1200 C C . ALA A 1 152 ? -31.718 -5.371 32.279 1.00 74.00 152 ALA A C 1
ATOM 1202 O O . ALA A 1 152 ? -30.696 -6.011 32.522 1.00 74.00 152 ALA A O 1
ATOM 1203 N N . PHE A 1 153 ? -31.739 -4.038 32.386 1.00 80.25 153 PHE A N 1
ATOM 1204 C CA . PHE A 1 153 ? -30.596 -3.279 32.873 1.00 80.25 153 PHE A CA 1
ATOM 1205 C C . PHE A 1 153 ? -30.333 -3.580 34.352 1.00 80.25 153 PHE A C 1
ATOM 1207 O O . PHE A 1 153 ? -31.146 -3.278 35.221 1.00 80.25 153 PHE A O 1
ATOM 1214 N N . ALA A 1 154 ? -29.152 -4.121 34.629 1.00 81.44 154 ALA A N 1
ATOM 1215 C CA . ALA A 1 154 ? -28.616 -4.257 35.970 1.00 81.44 154 ALA A CA 1
ATOM 1216 C C . ALA A 1 154 ? -27.142 -3.852 35.953 1.00 81.44 154 ALA A C 1
ATOM 1218 O O . ALA A 1 154 ? -26.359 -4.333 35.129 1.00 81.44 154 ALA A O 1
ATOM 1219 N N . MET A 1 155 ? -26.774 -2.957 36.864 1.00 85.25 155 MET A N 1
ATOM 1220 C CA . MET A 1 155 ? -25.399 -2.506 37.051 1.00 85.25 155 MET A CA 1
ATOM 1221 C C . MET A 1 155 ? -25.075 -2.499 38.538 1.00 85.25 155 MET A C 1
ATOM 1223 O O . MET A 1 155 ? -25.857 -1.990 39.341 1.00 85.25 155 MET A O 1
ATOM 1227 N N . SER A 1 156 ? -23.933 -3.055 38.923 1.00 84.50 156 SER A N 1
ATOM 1228 C CA . SER A 1 156 ? -23.410 -2.937 40.280 1.00 84.50 156 SER A CA 1
ATOM 1229 C C . SER A 1 156 ? -22.353 -1.839 40.324 1.00 84.50 156 SER A C 1
ATOM 1231 O O . SER A 1 156 ? -21.446 -1.821 39.504 1.00 84.50 156 SER A O 1
ATOM 1233 N N . VAL A 1 157 ? -22.467 -0.902 41.266 1.00 83.31 157 VAL A N 1
ATOM 1234 C CA . VAL A 1 157 ? -21.459 0.143 41.513 1.00 83.31 157 VAL A CA 1
ATOM 1235 C C . VAL A 1 157 ? -21.103 0.112 42.990 1.00 83.31 157 VAL A C 1
ATOM 1237 O O . VAL A 1 157 ? -21.993 0.296 43.827 1.00 83.31 157 VAL A O 1
ATOM 1240 N N . THR A 1 158 ? -19.825 -0.098 43.326 1.00 73.88 158 THR A N 1
ATOM 1241 C CA . THR A 1 158 ? -19.335 -0.130 44.724 1.00 73.88 158 THR A CA 1
ATOM 1242 C C . THR A 1 158 ? -20.246 -0.959 45.651 1.00 73.88 158 THR A C 1
ATOM 1244 O O . THR A 1 158 ? -20.807 -0.438 46.616 1.00 73.88 158 THR A O 1
ATOM 1247 N N . ASP A 1 159 ? -20.486 -2.222 45.282 1.00 74.69 159 ASP A N 1
ATOM 1248 C CA . ASP A 1 159 ? -21.313 -3.208 46.006 1.00 74.69 159 ASP A CA 1
ATOM 1249 C C . ASP A 1 159 ? -22.826 -2.924 46.107 1.00 74.69 159 ASP A C 1
ATOM 1251 O O . ASP A 1 159 ? -23.552 -3.627 46.815 1.00 74.69 159 ASP A O 1
ATOM 1255 N N . ARG A 1 160 ? -23.353 -1.933 45.375 1.00 81.25 160 ARG A N 1
ATOM 1256 C CA . ARG A 1 160 ? -24.802 -1.680 45.267 1.00 81.25 160 ARG A CA 1
ATOM 1257 C C . ARG A 1 160 ? -25.307 -1.971 43.863 1.00 81.25 160 ARG A C 1
ATOM 1259 O O . ARG A 1 160 ? -24.746 -1.467 42.896 1.00 81.25 160 ARG A O 1
ATOM 1266 N N . SER A 1 161 ? -26.377 -2.758 43.760 1.00 83.31 161 SER A N 1
ATOM 1267 C CA . SER A 1 161 ? -27.054 -3.046 42.492 1.00 83.31 161 SER A CA 1
ATOM 1268 C C . SER A 1 161 ? -28.102 -1.976 42.181 1.00 83.31 161 SER A C 1
ATOM 1270 O O . SER A 1 161 ? -28.897 -1.614 43.048 1.00 83.31 161 SER A O 1
ATOM 1272 N N . TYR A 1 162 ? -28.098 -1.488 40.943 1.00 84.19 162 TYR A N 1
ATOM 1273 C CA . TYR A 1 162 ? -29.034 -0.508 40.407 1.00 84.19 162 TYR A CA 1
ATOM 1274 C C . TYR A 1 162 ? -29.733 -1.092 39.175 1.00 84.19 162 TYR A C 1
ATOM 1276 O O . TYR A 1 162 ? -29.074 -1.588 38.259 1.00 84.19 162 TYR A O 1
ATOM 1284 N N . ALA A 1 163 ? -31.065 -0.999 3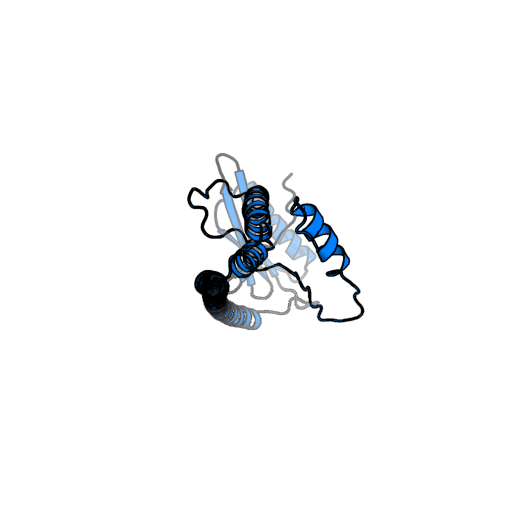9.149 1.00 82.00 163 ALA A N 1
ATOM 1285 C CA . ALA A 1 163 ? -31.899 -1.394 38.008 1.00 82.00 163 ALA A CA 1
ATOM 1286 C C . ALA A 1 163 ? -32.255 -0.206 37.092 1.00 82.00 163 ALA A C 1
ATOM 1288 O O . ALA A 1 163 ? -32.686 -0.387 35.956 1.00 82.00 163 ALA A O 1
ATOM 1289 N N . GLU A 1 164 ? -32.054 1.030 37.563 1.00 83.50 164 GLU A N 1
ATOM 1290 C CA . GLU A 1 164 ? -32.333 2.243 36.799 1.00 83.50 164 GLU A CA 1
ATOM 1291 C C . GLU A 1 164 ? -31.040 2.898 36.293 1.00 83.50 164 GLU A C 1
ATOM 1293 O O . GLU A 1 164 ? -30.113 3.181 37.058 1.00 83.50 164 GLU A O 1
ATOM 1298 N N . ARG A 1 165 ? -30.989 3.196 34.987 1.00 83.31 165 ARG A N 1
ATOM 1299 C CA . ARG A 1 165 ? -29.805 3.773 34.322 1.00 83.31 165 ARG A CA 1
ATOM 1300 C C . ARG A 1 165 ? -29.381 5.118 34.902 1.00 83.31 165 ARG A C 1
ATOM 1302 O O . ARG A 1 165 ? -28.189 5.392 35.012 1.00 83.31 165 ARG A O 1
ATOM 1309 N N . MET A 1 166 ? -30.350 5.962 35.259 1.00 84.12 166 MET A N 1
ATOM 1310 C CA . MET A 1 166 ? -30.071 7.309 35.757 1.00 84.12 166 MET A CA 1
ATOM 1311 C C . MET A 1 166 ? -29.395 7.270 37.132 1.00 84.12 166 MET A C 1
ATOM 1313 O O . MET A 1 166 ? -28.452 8.022 37.383 1.00 84.12 166 MET A O 1
ATOM 1317 N N . GLU A 1 167 ? -29.846 6.376 38.010 1.00 84.44 167 GLU A N 1
ATOM 1318 C CA . GLU A 1 167 ? -29.265 6.197 39.340 1.00 84.44 167 GLU A CA 1
ATOM 1319 C C . GLU A 1 167 ? -27.888 5.531 39.270 1.00 84.44 167 GLU A C 1
ATOM 1321 O O . GLU A 1 167 ? -26.941 6.024 39.888 1.00 84.44 167 GLU A O 1
ATOM 1326 N N . ALA A 1 168 ? -27.750 4.489 38.441 1.00 83.44 168 ALA A N 1
ATOM 1327 C CA . ALA A 1 168 ? -26.483 3.798 38.212 1.00 83.44 168 ALA A CA 1
ATOM 1328 C C . ALA A 1 168 ? -25.401 4.741 37.659 1.00 83.44 168 ALA A C 1
ATOM 1330 O O . ALA A 1 168 ? -24.288 4.785 38.181 1.00 83.44 168 ALA A O 1
ATOM 1331 N N . GLY A 1 169 ? -25.739 5.563 36.656 1.00 83.44 169 GLY A N 1
ATOM 1332 C CA . GLY A 1 169 ? -24.812 6.536 36.072 1.00 83.44 169 GLY A CA 1
ATOM 1333 C C . GLY A 1 169 ? -24.380 7.622 37.061 1.00 83.44 169 GLY A C 1
ATOM 1334 O O . GLY A 1 169 ? -23.206 7.987 37.111 1.00 83.44 169 GLY A O 1
ATOM 1335 N N . ARG A 1 170 ? -25.297 8.108 37.912 1.00 84.75 170 ARG A N 1
ATOM 1336 C CA . ARG A 1 170 ? -24.956 9.060 38.986 1.00 84.75 170 ARG A CA 1
ATOM 1337 C C . ARG A 1 170 ? -24.025 8.438 40.023 1.00 84.75 170 ARG A C 1
ATOM 1339 O O . ARG A 1 170 ? -23.074 9.094 40.447 1.00 84.75 170 ARG A O 1
ATOM 1346 N N . ALA A 1 171 ? -24.288 7.195 40.429 1.00 85.06 171 ALA A N 1
ATOM 1347 C CA . ALA A 1 171 ? -23.438 6.467 41.366 1.00 85.06 171 ALA A CA 1
ATOM 1348 C C . ALA A 1 171 ? -22.036 6.232 40.784 1.00 85.06 171 ALA A C 1
ATOM 1350 O O . ALA A 1 171 ? -21.045 6.487 41.468 1.00 85.06 171 ALA A O 1
ATOM 1351 N N . LEU A 1 172 ? -21.957 5.839 39.508 1.00 85.31 172 LEU A N 1
ATOM 1352 C CA . LEU A 1 172 ? -20.704 5.648 38.783 1.00 85.31 172 LEU A CA 1
ATOM 1353 C C . LEU A 1 172 ? -19.880 6.938 38.731 1.00 85.31 172 LEU A C 1
ATOM 1355 O O . LEU A 1 172 ? -18.731 6.956 39.167 1.00 85.31 172 LEU A O 1
ATOM 1359 N N . MET A 1 173 ? -20.477 8.032 38.247 1.00 84.56 173 MET A N 1
ATOM 1360 C CA . MET A 1 173 ? -19.787 9.320 38.130 1.00 84.56 173 MET A CA 1
ATOM 1361 C C . MET A 1 173 ? -19.315 9.832 39.487 1.00 84.56 173 MET A C 1
ATOM 1363 O O . MET A 1 173 ? -18.212 10.361 39.594 1.00 84.56 173 MET A O 1
ATOM 1367 N N . LYS A 1 174 ? -20.113 9.638 40.544 1.00 86.38 174 LYS A N 1
ATOM 1368 C CA . LYS A 1 174 ? -19.695 9.972 41.908 1.00 86.38 174 LYS A CA 1
ATOM 1369 C C . LYS A 1 174 ? -18.473 9.151 42.339 1.00 86.38 174 LYS A C 1
ATOM 1371 O O . LYS A 1 174 ? -17.562 9.721 42.938 1.00 86.38 174 LYS A O 1
ATOM 1376 N N . GLY A 1 175 ? -18.440 7.853 42.034 1.00 83.62 175 GLY A N 1
ATOM 1377 C CA . GLY A 1 175 ? -17.296 6.979 42.314 1.00 83.62 175 GLY A CA 1
ATOM 1378 C C . GLY A 1 175 ? -16.026 7.433 41.593 1.00 83.62 175 GLY A C 1
ATOM 1379 O O . GLY A 1 175 ? -15.004 7.663 42.236 1.00 83.62 175 GLY A O 1
ATOM 1380 N N . ILE A 1 176 ? -16.126 7.668 40.282 1.00 83.88 176 ILE A N 1
ATOM 1381 C CA . ILE A 1 176 ? -15.015 8.142 39.442 1.00 83.88 176 ILE A CA 1
ATOM 1382 C C . ILE A 1 176 ? -14.499 9.500 39.929 1.00 83.88 176 ILE A C 1
ATOM 1384 O O . ILE A 1 176 ? -13.305 9.653 40.171 1.00 83.88 176 ILE A O 1
ATOM 1388 N N . LEU A 1 177 ? -15.384 10.480 40.148 1.00 84.19 177 LEU A N 1
ATOM 1389 C CA . LEU A 1 177 ? -14.991 11.813 40.625 1.00 84.19 177 LEU A CA 1
ATOM 1390 C C . LEU A 1 177 ? -14.301 11.765 41.990 1.00 84.19 177 LEU A C 1
ATOM 1392 O O . LEU A 1 177 ? -13.373 12.533 42.229 1.00 84.19 177 LEU A O 1
ATOM 1396 N N . THR A 1 178 ? -14.721 10.858 42.874 1.00 85.50 178 THR A N 1
ATOM 1397 C CA . THR A 1 178 ? -14.077 10.679 44.182 1.00 85.50 178 THR A CA 1
ATOM 1398 C C . THR A 1 178 ? -12.639 10.180 44.016 1.00 85.50 178 THR A C 1
ATOM 1400 O O . THR A 1 178 ? -11.734 10.711 44.655 1.00 85.50 178 THR A O 1
ATOM 1403 N N . LEU A 1 179 ? -12.400 9.214 43.123 1.00 83.69 179 LEU A N 1
ATOM 1404 C CA . LEU A 1 179 ? -11.057 8.688 42.842 1.00 83.69 179 LEU A CA 1
ATOM 1405 C C . LEU A 1 179 ? -10.153 9.717 42.149 1.00 83.69 179 LEU A C 1
ATOM 1407 O O . LEU A 1 179 ? -8.978 9.837 42.500 1.00 83.69 179 LEU A O 1
ATOM 1411 N N . VAL A 1 180 ? -10.717 10.516 41.239 1.00 83.56 180 VAL A N 1
ATOM 1412 C CA . VAL A 1 180 ? -10.029 11.651 40.604 1.00 83.56 180 VAL A CA 1
ATOM 1413 C C . VAL A 1 180 ? -9.633 12.706 41.645 1.00 83.56 180 VAL A C 1
ATOM 1415 O O . VAL A 1 180 ? -8.481 13.129 41.681 1.00 83.56 180 VAL A O 1
ATOM 1418 N N . GLN A 1 181 ? -10.543 13.096 42.548 1.00 83.38 181 GLN A N 1
ATOM 1419 C CA . GLN A 1 181 ? -10.257 14.069 43.616 1.00 83.38 181 GLN A CA 1
ATOM 1420 C C . GLN A 1 181 ? -9.200 13.569 44.606 1.00 83.38 181 GLN A C 1
ATOM 1422 O O . GLN A 1 181 ? -8.359 14.344 45.064 1.00 83.38 181 GLN A O 1
ATOM 1427 N N . LEU A 1 182 ? -9.221 12.273 44.922 1.00 82.69 182 LEU A N 1
ATOM 1428 C CA . LEU A 1 182 ? -8.221 11.633 45.775 1.00 82.69 182 LEU A CA 1
ATOM 1429 C C . LEU A 1 182 ? -6.866 11.453 45.075 1.00 82.69 182 LEU A C 1
ATOM 1431 O O . LEU A 1 182 ? -5.906 11.056 45.734 1.00 82.69 182 LEU A O 1
ATOM 1435 N N . ARG A 1 183 ? -6.774 11.764 43.773 1.00 81.56 183 ARG A N 1
ATOM 1436 C CA . ARG A 1 183 ? -5.604 11.514 42.920 1.00 81.56 183 ARG A CA 1
ATOM 1437 C C . ARG A 1 183 ? -5.103 10.081 43.074 1.00 81.56 183 ARG A C 1
ATOM 1439 O O . ARG A 1 183 ? -3.912 9.850 43.272 1.00 81.56 183 ARG A O 1
ATOM 1446 N N . HIS A 1 184 ? -6.043 9.137 43.034 1.00 78.38 184 HIS A N 1
ATOM 1447 C CA . HIS A 1 184 ? -5.724 7.725 43.155 1.00 78.38 184 HIS A CA 1
ATOM 1448 C C . HIS A 1 184 ? -4.824 7.297 41.989 1.00 78.38 184 HIS A C 1
ATOM 1450 O O . HIS A 1 184 ? -5.139 7.572 40.831 1.00 78.38 184 HIS A O 1
ATOM 1456 N N . ASP A 1 185 ? -3.715 6.642 42.320 1.00 81.69 185 ASP A N 1
ATOM 1457 C CA . ASP A 1 185 ? -2.754 6.073 41.376 1.00 81.69 185 ASP A CA 1
ATOM 1458 C C . ASP A 1 185 ? -2.946 4.552 41.364 1.00 81.69 185 ASP A C 1
ATOM 1460 O O . ASP A 1 185 ? -3.022 3.923 42.425 1.00 81.69 185 ASP A O 1
ATOM 1464 N N . GLY A 1 186 ? -3.080 3.977 40.175 1.00 83.19 186 GLY A N 1
ATOM 1465 C CA . GLY A 1 186 ? -3.341 2.559 39.965 1.00 83.19 186 GLY A CA 1
ATOM 1466 C C . GLY A 1 186 ? -4.784 2.211 39.605 1.00 83.19 186 GLY A C 1
ATOM 1467 O O . GLY A 1 186 ? -5.655 3.061 39.404 1.00 83.19 186 GLY A O 1
ATOM 1468 N N . GLU A 1 187 ? -5.002 0.906 39.507 1.00 85.19 187 GLU A N 1
ATOM 1469 C CA . GLU A 1 187 ? -6.214 0.287 38.992 1.00 85.19 187 GLU A CA 1
ATOM 1470 C C . GLU A 1 187 ? -7.244 0.012 40.096 1.00 85.19 187 GLU A C 1
ATOM 1472 O O . GLU A 1 187 ? -6.918 -0.510 41.163 1.00 85.19 187 GLU A O 1
ATOM 1477 N N . THR A 1 188 ? -8.514 0.335 39.859 1.00 84.81 188 THR A N 1
ATOM 1478 C CA . THR A 1 188 ? -9.610 0.049 40.798 1.00 84.81 188 THR A CA 1
ATOM 1479 C C . THR A 1 188 ? -10.871 -0.367 40.056 1.00 84.81 188 THR A C 1
ATOM 1481 O O . THR A 1 188 ? -11.317 0.318 39.140 1.00 84.81 188 THR A O 1
ATOM 1484 N N . LEU A 1 189 ? -11.476 -1.479 40.475 1.00 84.75 189 LEU A N 1
ATOM 1485 C CA . LEU A 1 189 ? -12.784 -1.909 39.987 1.00 84.75 189 LEU A CA 1
ATOM 1486 C C . LEU A 1 189 ? -13.872 -0.982 40.552 1.00 84.75 189 LEU A C 1
ATOM 1488 O O . LEU A 1 189 ? -14.045 -0.905 41.767 1.00 84.75 189 LEU A O 1
ATOM 1492 N N . ILE A 1 190 ? -14.602 -0.277 39.685 1.00 86.75 190 ILE A N 1
ATOM 1493 C CA . ILE A 1 190 ? -15.650 0.674 40.101 1.00 86.75 190 ILE A CA 1
ATOM 1494 C C . ILE A 1 190 ? -17.041 0.056 39.989 1.00 86.75 190 ILE A C 1
ATOM 1496 O O . ILE A 1 190 ? -17.891 0.260 40.866 1.00 86.75 190 ILE A O 1
ATOM 1500 N N . ALA A 1 191 ? -17.296 -0.653 38.893 1.00 86.56 191 ALA A N 1
ATOM 1501 C CA . ALA A 1 191 ? -18.621 -1.156 38.580 1.00 86.56 191 ALA A CA 1
ATOM 1502 C C . ALA A 1 191 ? -18.570 -2.451 37.769 1.00 86.56 191 ALA A C 1
ATOM 1504 O O . ALA A 1 191 ? -17.548 -2.760 37.175 1.00 86.56 191 ALA A O 1
ATOM 1505 N N . SER A 1 192 ? -19.687 -3.170 37.712 1.00 85.81 192 SER A N 1
ATOM 1506 C CA . SER A 1 192 ? -19.899 -4.273 36.776 1.00 85.81 192 SER A CA 1
ATOM 1507 C C . SER A 1 192 ? -21.239 -4.075 36.066 1.00 85.81 192 SER A C 1
ATOM 1509 O O . SER A 1 192 ? -22.250 -3.735 36.690 1.00 85.81 192 SER A O 1
ATOM 1511 N N . ILE A 1 193 ? -21.252 -4.225 34.746 1.00 85.94 193 ILE A N 1
ATOM 1512 C CA . ILE A 1 193 ? -22.420 -4.026 33.888 1.00 85.94 193 ILE A CA 1
ATOM 1513 C C . ILE A 1 193 ? -22.471 -5.117 32.823 1.00 85.94 193 ILE A C 1
ATOM 1515 O O . ILE A 1 193 ? -21.497 -5.367 32.122 1.00 85.94 193 ILE A O 1
ATOM 1519 N N . GLY A 1 194 ? -23.626 -5.769 32.674 1.00 80.31 194 GLY A N 1
ATOM 1520 C CA . GLY A 1 194 ? -23.845 -6.705 31.567 1.00 80.31 194 GLY A CA 1
ATOM 1521 C C . GLY A 1 194 ? -22.887 -7.905 31.532 1.00 80.31 194 GLY A C 1
ATOM 1522 O O . GLY A 1 194 ? -22.676 -8.456 30.457 1.00 80.31 194 GLY A O 1
ATOM 1523 N N . GLY A 1 195 ? -22.304 -8.291 32.674 1.00 81.62 195 GLY A N 1
ATOM 1524 C CA . GLY A 1 195 ? -21.298 -9.359 32.766 1.00 81.62 195 GLY A CA 1
ATOM 1525 C C . GLY A 1 195 ? -19.845 -8.902 32.577 1.00 81.62 195 GLY A C 1
ATOM 1526 O O . GLY A 1 195 ? -18.957 -9.752 32.555 1.00 81.62 195 GLY A O 1
ATOM 1527 N N . PHE A 1 196 ? -19.606 -7.591 32.463 1.00 87.12 196 PHE A N 1
ATOM 1528 C CA . PHE A 1 196 ? -18.285 -6.992 32.277 1.00 87.12 196 PHE A CA 1
ATOM 1529 C C . PHE A 1 196 ? -17.938 -6.013 33.385 1.00 87.12 196 PHE A C 1
ATOM 1531 O O . PHE A 1 196 ? -18.790 -5.274 33.880 1.00 87.12 196 PHE A O 1
ATOM 1538 N N . ASP A 1 197 ? -16.657 -5.977 33.716 1.00 88.06 197 ASP A N 1
ATOM 1539 C CA . ASP A 1 197 ? -16.120 -5.175 34.797 1.00 88.06 197 ASP A CA 1
ATOM 1540 C C . ASP A 1 197 ? -15.594 -3.839 34.270 1.00 88.06 197 ASP A C 1
ATOM 1542 O O . ASP A 1 197 ? -14.934 -3.758 33.237 1.00 88.06 197 ASP A O 1
ATOM 1546 N N . LEU A 1 198 ? -15.922 -2.765 34.979 1.00 87.44 198 LEU A N 1
ATOM 1547 C CA . LEU A 1 198 ? -15.514 -1.405 34.674 1.00 87.44 198 LEU A CA 1
ATOM 1548 C C . LEU A 1 198 ? -14.405 -0.992 35.639 1.00 87.44 198 LEU A C 1
ATOM 1550 O O . LEU A 1 198 ? -14.629 -0.819 36.845 1.00 87.44 198 LEU A O 1
ATOM 1554 N N . GLN A 1 199 ? -13.215 -0.813 35.090 1.00 88.31 199 GLN A N 1
ATOM 1555 C CA . GLN A 1 199 ? -12.009 -0.477 35.821 1.00 88.31 199 GLN A CA 1
ATOM 1556 C C . GLN A 1 199 ? -11.645 0.989 35.600 1.00 88.31 199 GLN A C 1
ATOM 1558 O O . GLN A 1 199 ? -11.750 1.530 34.503 1.00 88.31 199 GLN A O 1
ATOM 1563 N N . PHE A 1 200 ? -11.196 1.642 36.658 1.00 85.06 200 PHE A N 1
ATOM 1564 C CA . PHE A 1 200 ? -10.576 2.953 36.594 1.00 85.06 200 PHE A CA 1
ATOM 1565 C C . PHE A 1 200 ? -9.078 2.804 36.734 1.00 85.06 200 PHE A C 1
ATOM 1567 O O . PHE A 1 200 ? -8.613 2.141 37.661 1.00 85.06 200 PHE A O 1
ATOM 1574 N N . CYS A 1 201 ? -8.347 3.442 35.833 1.00 84.06 201 CYS A N 1
ATOM 1575 C CA . CYS A 1 201 ? -6.903 3.515 35.873 1.00 84.06 201 CYS A CA 1
ATOM 1576 C C . CYS A 1 201 ? -6.497 4.980 36.027 1.00 84.06 201 CYS A C 1
ATOM 1578 O O . CYS A 1 201 ? -6.790 5.822 35.173 1.00 84.06 201 CYS A O 1
ATOM 1580 N N . GLY A 1 202 ? -5.862 5.294 37.153 1.00 84.25 202 GLY A N 1
ATOM 1581 C CA . GLY A 1 202 ? -5.151 6.552 37.330 1.00 84.25 202 GLY A CA 1
ATOM 1582 C C . GLY A 1 202 ? -3.671 6.333 37.066 1.00 84.25 202 GLY A C 1
ATOM 1583 O O . GLY A 1 202 ? -3.058 5.519 37.746 1.00 84.25 202 GLY A O 1
ATOM 1584 N N . GLU A 1 203 ? -3.099 7.062 36.111 1.00 82.56 203 GLU A N 1
ATOM 1585 C CA . GLU A 1 203 ? -1.663 7.050 35.831 1.00 82.56 203 GLU A CA 1
ATOM 1586 C C . GLU A 1 203 ? -1.069 8.436 36.098 1.00 82.56 203 GLU A C 1
ATOM 1588 O O . GLU A 1 203 ? -1.522 9.458 35.562 1.00 82.56 203 GLU A O 1
ATOM 1593 N N . ARG A 1 204 ? -0.024 8.488 36.928 1.00 81.38 204 ARG A N 1
ATOM 1594 C CA . ARG A 1 204 ? 0.717 9.724 37.189 1.00 81.38 204 ARG A CA 1
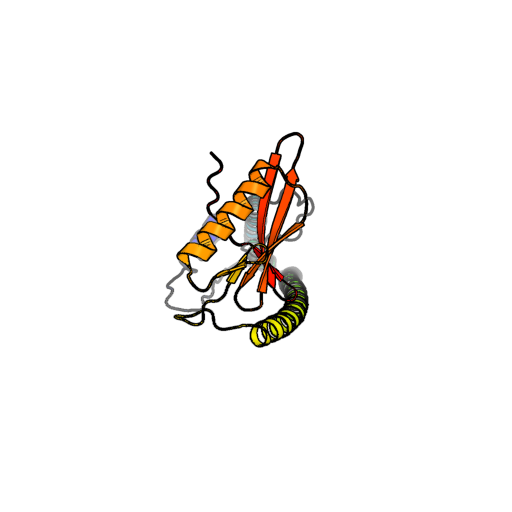ATOM 1595 C C . ARG A 1 204 ? 1.758 9.976 36.097 1.00 81.38 204 ARG A C 1
ATOM 1597 O O . ARG A 1 204 ? 2.740 9.248 35.977 1.00 81.38 204 ARG A O 1
ATOM 1604 N N . PHE A 1 205 ? 1.597 11.070 35.357 1.00 79.88 205 PHE A N 1
ATOM 1605 C CA . PHE A 1 205 ? 2.526 11.507 34.319 1.00 79.88 205 PHE A CA 1
ATOM 1606 C C . PHE A 1 205 ? 3.274 12.785 34.739 1.00 79.88 205 PHE A C 1
ATOM 1608 O O . PHE A 1 205 ? 2.726 13.887 34.747 1.00 79.88 205 PHE A O 1
ATOM 1615 N N . GLY A 1 206 ? 4.565 12.656 35.056 1.00 75.56 206 GLY A N 1
ATOM 1616 C CA . GLY A 1 206 ? 5.424 13.785 35.437 1.00 75.56 206 GLY A CA 1
ATOM 1617 C C . GLY A 1 206 ? 5.289 14.222 36.905 1.00 75.56 206 GLY A C 1
ATOM 1618 O O . GLY A 1 206 ? 4.960 13.414 37.773 1.00 75.56 206 GLY A O 1
ATOM 1619 N N . GLN A 1 207 ? 5.618 15.491 37.204 1.00 69.62 207 GLN A N 1
ATOM 1620 C CA . GLN A 1 207 ? 5.584 16.023 38.579 1.00 69.62 207 GLN A CA 1
ATOM 1621 C C . GLN A 1 207 ? 4.154 16.270 39.091 1.00 69.62 207 GLN A C 1
ATOM 1623 O O . GLN A 1 207 ? 3.886 15.907 40.232 1.00 69.62 207 GLN A O 1
ATOM 1628 N N . ASP A 1 208 ? 3.245 16.776 38.246 1.00 68.12 208 ASP A N 1
ATOM 1629 C CA . ASP A 1 208 ? 1.870 17.150 38.641 1.00 68.12 208 ASP A CA 1
ATOM 1630 C C . ASP A 1 208 ? 0.767 16.669 37.670 1.00 68.12 208 ASP A C 1
ATOM 1632 O O . ASP A 1 208 ? -0.411 16.969 37.873 1.00 68.12 208 ASP A O 1
ATOM 1636 N N . GLY A 1 209 ? 1.109 15.934 36.606 1.00 73.94 209 GLY A N 1
ATOM 1637 C CA . GLY A 1 209 ? 0.128 15.440 35.638 1.00 73.94 209 GLY A CA 1
ATOM 1638 C C . GLY A 1 209 ? -0.508 14.126 36.087 1.00 73.94 209 GLY A C 1
ATOM 1639 O O . GLY A 1 209 ? 0.192 13.196 36.480 1.00 73.94 209 GLY A O 1
ATOM 1640 N N . TYR A 1 210 ? -1.831 14.028 35.985 1.00 76.88 210 TYR A N 1
ATOM 1641 C CA . TYR A 1 210 ? -2.565 12.773 36.138 1.00 76.88 210 TYR A CA 1
ATOM 1642 C C . TYR A 1 210 ? -3.409 12.538 34.892 1.00 76.88 210 TYR A C 1
ATOM 1644 O O . TYR A 1 210 ? -4.078 13.454 34.407 1.00 76.88 210 TYR A O 1
ATOM 1652 N N . ARG A 1 211 ? -3.371 11.311 34.375 1.00 80.12 211 ARG A N 1
ATOM 1653 C CA . ARG A 1 211 ? -4.290 10.828 33.349 1.00 80.12 211 ARG A CA 1
ATOM 1654 C C . ARG A 1 211 ? -5.210 9.807 33.996 1.00 80.12 211 ARG A C 1
ATOM 1656 O O . ARG A 1 211 ? -4.745 8.899 34.675 1.00 80.12 211 ARG A O 1
ATOM 1663 N N . TYR A 1 212 ? -6.504 9.976 33.777 1.00 82.75 212 TYR A N 1
ATOM 1664 C CA . TYR A 1 212 ? -7.516 9.051 34.255 1.00 82.75 212 TYR A CA 1
ATOM 1665 C C . TYR A 1 212 ? -8.210 8.455 33.049 1.00 82.75 212 TYR A C 1
ATOM 1667 O O . TYR A 1 212 ? -8.743 9.197 32.224 1.00 82.75 212 TYR A O 1
ATOM 1675 N N . THR A 1 213 ? -8.199 7.136 32.959 1.00 83.50 213 THR A N 1
ATOM 1676 C CA . THR A 1 213 ? -8.941 6.396 31.945 1.00 83.50 213 THR A CA 1
ATOM 1677 C C . THR A 1 213 ? -9.914 5.464 32.645 1.00 83.50 213 THR A C 1
ATOM 1679 O O . THR A 1 213 ? -9.674 4.968 33.749 1.00 83.50 213 THR A O 1
ATOM 1682 N N . THR A 1 214 ? -11.080 5.290 32.037 1.00 83.19 214 THR A N 1
ATOM 1683 C CA . THR A 1 214 ? -12.046 4.283 32.472 1.00 83.19 214 THR A CA 1
ATOM 1684 C C . THR A 1 214 ? -12.124 3.250 31.375 1.00 83.19 214 THR A C 1
ATOM 1686 O O . THR A 1 214 ? -12.246 3.602 30.208 1.00 83.19 214 THR A O 1
ATOM 1689 N N . VAL A 1 215 ? -12.015 1.988 31.745 1.00 86.00 215 VAL A N 1
ATOM 1690 C CA . VAL A 1 215 ? -11.828 0.886 30.815 1.00 86.00 215 VAL A CA 1
ATOM 1691 C C . VAL A 1 215 ? -12.869 -0.177 31.125 1.00 86.00 215 VAL A C 1
ATOM 1693 O O . VAL A 1 215 ? -13.085 -0.524 32.288 1.00 86.00 215 VAL A O 1
ATOM 1696 N N . LEU A 1 216 ? -13.537 -0.681 30.095 1.00 85.56 216 LEU A N 1
ATOM 1697 C CA . LEU A 1 216 ? -14.335 -1.892 30.198 1.00 85.56 216 LEU A CA 1
ATOM 1698 C C . LEU A 1 216 ? -13.420 -3.089 29.956 1.00 85.56 216 LEU A C 1
ATOM 1700 O O . LEU A 1 216 ? -12.823 -3.210 28.886 1.00 85.56 216 LEU A O 1
ATOM 1704 N N . GLN A 1 217 ? -13.319 -3.972 30.943 1.00 85.31 217 GLN A N 1
ATOM 1705 C CA . GLN A 1 217 ? -12.519 -5.182 30.830 1.00 85.31 217 GLN A CA 1
ATOM 1706 C C . GLN A 1 217 ? -13.248 -6.199 29.954 1.00 85.31 217 GLN A C 1
ATOM 1708 O O . GLN A 1 217 ? -14.262 -6.781 30.356 1.00 85.31 217 GLN A O 1
ATOM 1713 N N . LEU A 1 218 ? -12.709 -6.423 28.758 1.00 82.81 218 LEU A N 1
ATOM 1714 C CA . LEU A 1 218 ? -13.108 -7.500 27.861 1.00 82.81 218 LEU A CA 1
ATOM 1715 C C . LEU A 1 218 ? -12.043 -8.603 27.886 1.00 82.81 218 LEU A C 1
ATOM 1717 O O . LEU A 1 218 ? -10.926 -8.446 28.387 1.00 82.81 218 LEU A O 1
ATOM 1721 N N . THR A 1 219 ? -12.369 -9.778 27.359 1.00 79.62 219 THR A N 1
ATOM 1722 C CA . THR A 1 219 ? -11.408 -10.877 27.333 1.00 79.62 219 THR A CA 1
ATOM 1723 C C . THR A 1 219 ? -10.308 -10.565 26.319 1.00 79.62 219 THR A C 1
ATOM 1725 O O . THR A 1 219 ? -10.532 -10.597 25.117 1.00 79.62 219 THR A O 1
ATOM 1728 N N . GLY A 1 220 ? -9.088 -10.295 26.791 1.00 68.50 220 GLY A N 1
ATOM 1729 C CA . GLY A 1 220 ? -7.924 -10.075 25.920 1.00 68.50 220 GLY A CA 1
ATOM 1730 C C . GLY A 1 220 ? -7.885 -8.712 25.216 1.00 68.50 220 GLY A C 1
ATOM 1731 O O . GLY A 1 220 ? -7.002 -8.487 24.388 1.00 68.50 220 GLY A O 1
ATOM 1732 N N . ALA A 1 221 ? -8.800 -7.801 25.555 1.00 71.81 221 ALA A N 1
ATOM 1733 C CA . ALA A 1 221 ? -8.736 -6.394 25.186 1.00 71.81 221 ALA A CA 1
ATOM 1734 C C . ALA A 1 221 ? -9.375 -5.527 26.270 1.00 71.81 221 ALA A C 1
ATOM 1736 O O . ALA A 1 221 ? -10.346 -5.917 26.905 1.00 71.81 221 ALA A O 1
ATOM 1737 N N . ASP A 1 222 ? -8.831 -4.335 26.415 1.00 75.19 222 ASP A N 1
ATOM 1738 C CA . ASP A 1 222 ? -9.291 -3.313 27.335 1.00 75.19 222 ASP A CA 1
ATOM 1739 C C . ASP A 1 222 ? -9.875 -2.190 26.476 1.00 75.19 222 ASP A C 1
ATOM 1741 O O . ASP A 1 222 ? -9.138 -1.538 25.734 1.00 75.19 222 ASP A O 1
ATOM 1745 N N . ASP A 1 223 ? -11.199 -2.015 26.510 1.00 76.44 223 ASP A N 1
ATOM 1746 C CA . ASP A 1 223 ? -11.868 -0.965 25.736 1.00 76.44 223 ASP A CA 1
ATOM 1747 C C . ASP A 1 223 ? -11.979 0.297 26.593 1.00 76.44 223 ASP A C 1
ATOM 1749 O O . ASP A 1 223 ? -12.727 0.354 27.574 1.00 76.44 223 ASP A O 1
ATOM 1753 N N . GLU A 1 224 ? -11.216 1.325 26.226 1.00 79.44 224 GLU A N 1
ATOM 1754 C CA . GLU A 1 224 ? -11.287 2.632 26.871 1.00 79.44 224 GLU A CA 1
ATOM 1755 C C . GLU A 1 224 ? -12.641 3.291 26.580 1.00 79.44 224 GLU A C 1
ATOM 1757 O O . GLU A 1 224 ? -13.062 3.446 25.432 1.00 79.44 224 GLU A O 1
ATOM 1762 N N . ILE A 1 225 ? -13.328 3.699 27.642 1.00 77.50 225 ILE A N 1
ATOM 1763 C CA . ILE A 1 225 ? -14.578 4.441 27.572 1.00 77.50 225 ILE A CA 1
ATOM 1764 C C . ILE A 1 225 ? -14.268 5.907 27.852 1.00 77.50 225 ILE A C 1
ATOM 1766 O O . ILE A 1 225 ? -13.939 6.292 28.978 1.00 77.50 225 ILE A O 1
ATOM 1770 N N . GLU A 1 226 ? -14.458 6.744 26.832 1.00 70.31 226 GLU A N 1
ATOM 1771 C CA . GLU A 1 226 ? -14.463 8.192 27.001 1.00 70.31 226 GLU A CA 1
ATOM 1772 C C . GLU A 1 226 ? -15.679 8.608 27.835 1.00 70.31 226 GLU A C 1
ATOM 1774 O O . GLU A 1 226 ? -16.814 8.696 27.358 1.00 70.31 226 GLU A O 1
ATOM 1779 N N . LEU A 1 227 ? -15.435 8.880 29.113 1.00 68.56 227 LEU A N 1
ATOM 1780 C CA . LEU A 1 227 ? -16.406 9.528 29.978 1.00 68.56 227 LEU A CA 1
ATOM 1781 C C . LEU A 1 227 ? -16.083 11.024 30.022 1.00 68.56 227 LEU A C 1
ATOM 1783 O O . LEU A 1 227 ? -14.951 11.384 30.353 1.00 68.56 227 LEU A O 1
ATOM 1787 N N . PRO A 1 228 ? -17.045 11.919 29.725 1.00 57.69 228 PRO A N 1
ATOM 1788 C CA . PRO A 1 228 ? -16.845 13.354 29.858 1.00 57.69 228 PRO A CA 1
ATOM 1789 C C . PRO A 1 228 ? -16.786 13.715 31.346 1.00 57.69 228 PRO A C 1
ATOM 1791 O O . PRO A 1 228 ? -17.763 14.150 31.955 1.00 57.69 228 PRO A O 1
ATOM 1794 N N . VAL A 1 229 ? -15.626 13.501 31.959 1.00 56.44 229 VAL A N 1
ATOM 1795 C CA . VAL A 1 229 ? -15.332 13.958 33.312 1.00 56.44 229 VAL A CA 1
ATOM 1796 C C . VAL A 1 229 ? -14.786 15.375 33.182 1.00 56.44 229 VAL A C 1
ATOM 1798 O O . VAL A 1 229 ? -13.584 15.590 33.050 1.00 56.44 229 VAL A O 1
ATOM 1801 N N . THR A 1 230 ? -15.670 16.373 33.178 1.00 39.75 230 THR A N 1
ATOM 1802 C CA . THR A 1 230 ? -15.248 17.766 33.369 1.00 39.75 230 THR A CA 1
ATOM 1803 C C . THR A 1 230 ? -14.741 17.920 34.796 1.00 39.75 230 THR A C 1
ATOM 1805 O O . THR A 1 230 ? -15.521 18.112 35.729 1.00 39.75 230 THR A O 1
ATOM 1808 N N . VAL A 1 231 ? -13.426 17.800 34.967 1.00 38.69 231 VAL A N 1
ATOM 1809 C CA . VAL A 1 231 ? -12.739 18.225 36.185 1.00 38.69 231 VAL A CA 1
ATOM 1810 C C . VAL A 1 231 ? -12.854 19.750 36.231 1.00 38.69 231 VAL A C 1
ATOM 1812 O O . VAL A 1 231 ? -12.371 20.428 35.325 1.00 38.69 231 VAL A O 1
ATOM 1815 N N . THR A 1 232 ? -13.580 20.274 37.220 1.00 31.67 232 THR A N 1
ATOM 1816 C CA . THR A 1 232 ? -13.639 21.717 37.519 1.00 31.67 232 THR A CA 1
ATOM 1817 C C . THR A 1 232 ? -12.740 22.010 38.704 1.00 31.67 232 THR A C 1
ATOM 1819 O O . THR A 1 232 ? -12.710 21.151 39.616 1.00 31.67 232 THR A O 1
#

Secondary structure (DSSP, 8-state):
-PPPS-HHHHHHHHHHHS-TT-SSS---------TTSTHHHHHHHHHHHHHHHHHHHT--TT-SS--S--TTHHHHHHHHHHHHHT-HHHHHHHHHHHHHHHHHHHHHHHHHHHHHHHHHHHHHHHHHHHHHHHHHHHHHHHHH----SGGG--EEETTEEESSHHHHHHHHHHHHHHHHHTT--EEEEEEEETTEEEEEEEEEETTTEEEEEEEEEETTEEEEE-------

pLDDT: mean 77.67, std 12.57, range [31.67, 97.56]

Radius of gyration: 37.5 Å; chains: 1; bounding box: 66×38×92 Å

Sequence (232 aa):
LDVPWLPSQIEQREGRIVRQGNQHDEIDIFAYATEGSLDATMWQNNERKARFIAAALSGDTSIRRLEDLGEGQANQFAMAKAIASGDQRLMQKAGLEADIARFERLRSAHIDDQHAVRRQIRDAERDIAHSTRRIAEIGKDMERLVPTAGEAFAMSVTDRSYAERMEAGRALMKGILTLVQLRHDGETLIASIGGFDLQFCGERFGQDGYRYTTVLQLTGADDEIELPVTVT